Protein AF-A0A543ACG5-F1 (afdb_monomer_lite)

Organism: NCBI:txid1175486

Sequence (269 aa):
MNYSYPPPPAASGVTALDQEIHKAAAEGWTVANRDSYNAVLTKGGKVRHVMHGIISLLTCGVWLWGWAIVGILGARQTMTLTMDASGHVNRQGPKSRAPYLAGVAGLFVILVIVGALIPNEDDASTATDPGESAAQGAGTEAEEAAAPAKDEEKASKPKPKAKAKPTVVDASDLVKEFQDSEFTADKKYKGKTLKITGGVVTTIDAQIFNDEKYDVSFNGGADFEFLSITCSSVADKYLDKLSPGQDVTVVGEFKDGGDLGVEMKSCDF

Radius of gyration: 32.18 Å; chains: 1; bounding box: 75×71×81 Å

InterPro domains:
  IPR024422 Protein of unknown function, OB-fold-containing [PF12869] (108-255)

Structure (mmCIF, N/CA/C/O backbone):
data_AF-A0A543ACG5-F1
#
_entry.id   AF-A0A543ACG5-F1
#
loop_
_atom_site.group_PDB
_atom_site.id
_atom_site.type_symbol
_atom_site.label_atom_id
_atom_site.label_alt_id
_atom_site.label_comp_id
_atom_site.label_asym_id
_atom_site.label_entity_id
_atom_site.label_seq_id
_atom_site.pdbx_PDB_ins_code
_atom_site.Cartn_x
_atom_site.Cartn_y
_atom_site.Cartn_z
_atom_site.occupancy
_atom_site.B_iso_or_equiv
_atom_site.auth_seq_id
_atom_site.auth_comp_id
_atom_site.auth_asym_id
_atom_site.auth_atom_id
_atom_site.pdbx_PDB_model_num
ATOM 1 N N . MET A 1 1 ? 15.965 21.307 -45.406 1.00 42.97 1 MET A N 1
ATOM 2 C CA . MET A 1 1 ? 16.942 20.519 -44.623 1.00 42.97 1 MET A CA 1
ATOM 3 C C . MET A 1 1 ? 16.811 19.080 -45.080 1.00 42.97 1 MET A C 1
ATOM 5 O O . MET A 1 1 ? 15.725 18.535 -44.953 1.00 42.97 1 MET A O 1
ATOM 9 N N . ASN A 1 2 ? 17.846 18.517 -45.707 1.00 38.22 2 ASN A N 1
ATOM 10 C CA . ASN A 1 2 ? 17.783 17.166 -46.265 1.00 38.22 2 ASN A CA 1
ATOM 11 C C . ASN A 1 2 ? 18.220 16.170 -45.182 1.00 38.22 2 ASN A C 1
ATOM 13 O O . ASN A 1 2 ? 19.394 16.150 -44.818 1.00 38.22 2 ASN A O 1
ATOM 17 N N . TYR A 1 3 ? 17.292 15.372 -44.651 1.00 44.47 3 TYR A N 1
ATOM 18 C CA . TYR A 1 3 ? 17.637 14.268 -43.754 1.00 44.47 3 TYR A CA 1
ATOM 19 C C . TYR A 1 3 ? 18.164 13.107 -44.597 1.00 44.47 3 TYR A C 1
ATOM 21 O O . TYR A 1 3 ? 17.412 12.238 -45.032 1.00 44.47 3 TYR A O 1
ATOM 29 N N . SER A 1 4 ? 19.469 13.130 -44.871 1.00 52.22 4 SER A N 1
ATOM 30 C CA . SER A 1 4 ? 20.154 12.015 -45.517 1.00 52.22 4 SER A CA 1
ATOM 31 C C . SER A 1 4 ? 20.252 10.869 -44.513 1.00 52.22 4 SER A C 1
ATOM 33 O O . SER A 1 4 ? 21.143 10.861 -43.665 1.00 52.22 4 SER A O 1
ATOM 35 N N . TYR A 1 5 ? 19.314 9.925 -44.580 1.00 50.53 5 TYR A N 1
ATOM 36 C CA . TYR A 1 5 ? 19.393 8.709 -43.779 1.00 50.53 5 TYR A CA 1
ATOM 37 C C . TYR A 1 5 ? 20.650 7.913 -44.176 1.00 50.53 5 TYR A C 1
ATOM 39 O O . TYR A 1 5 ? 20.931 7.790 -45.373 1.00 50.53 5 TYR A O 1
ATOM 47 N N . PRO A 1 6 ? 21.424 7.390 -43.207 1.00 59.75 6 PRO A N 1
ATOM 48 C CA . PRO A 1 6 ? 22.519 6.475 -43.508 1.00 59.75 6 PRO A CA 1
ATOM 49 C C . PRO A 1 6 ? 21.977 5.175 -44.135 1.00 59.75 6 PRO A C 1
ATOM 51 O O . PRO A 1 6 ? 20.791 4.876 -43.991 1.00 59.75 6 PRO A O 1
ATOM 54 N N . PRO A 1 7 ? 22.811 4.380 -44.828 1.00 59.94 7 PRO A N 1
ATOM 55 C CA . PRO A 1 7 ? 22.395 3.074 -45.340 1.00 59.94 7 PRO A CA 1
ATOM 56 C C . PRO A 1 7 ? 21.987 2.117 -44.199 1.00 59.94 7 PRO A C 1
ATOM 58 O O . PRO A 1 7 ? 22.417 2.303 -43.055 1.00 59.94 7 PRO A O 1
ATOM 61 N N . PRO A 1 8 ? 21.132 1.109 -44.458 1.00 59.94 8 PRO A N 1
ATOM 62 C CA . PRO A 1 8 ? 20.732 0.128 -43.447 1.00 59.94 8 PRO A CA 1
ATOM 63 C C . PRO A 1 8 ? 21.938 -0.662 -42.918 1.00 59.94 8 PRO A C 1
ATOM 65 O O . PRO A 1 8 ? 22.808 -1.032 -43.712 1.00 59.94 8 PRO A O 1
ATOM 68 N N . PRO A 1 9 ? 22.012 -0.929 -41.597 1.00 60.00 9 PRO A N 1
ATOM 69 C CA . PRO A 1 9 ? 23.065 -1.769 -41.038 1.00 60.00 9 PRO A CA 1
ATOM 70 C C . PRO A 1 9 ? 23.005 -3.178 -41.644 1.00 60.00 9 PRO A C 1
ATOM 72 O O . PRO A 1 9 ? 21.935 -3.670 -42.011 1.00 60.00 9 PRO A O 1
ATOM 75 N N . ALA A 1 10 ? 24.165 -3.828 -41.756 1.00 56.88 10 ALA A N 1
ATOM 76 C CA . ALA A 1 10 ? 24.269 -5.163 -42.336 1.00 56.88 10 ALA A CA 1
ATOM 77 C C . ALA A 1 10 ? 23.391 -6.176 -41.578 1.00 56.88 10 ALA A C 1
ATOM 79 O O . ALA A 1 10 ? 23.319 -6.154 -40.351 1.00 56.88 10 ALA A O 1
ATOM 80 N N . ALA A 1 11 ? 22.756 -7.096 -42.309 1.00 54.72 11 ALA A N 1
ATOM 81 C CA . ALA A 1 11 ? 21.750 -8.034 -41.794 1.00 54.72 11 ALA A CA 1
ATOM 82 C C . ALA A 1 11 ? 22.302 -9.162 -40.883 1.00 54.72 11 ALA A C 1
ATOM 84 O O . ALA A 1 11 ? 21.688 -10.219 -40.756 1.00 54.72 11 ALA A O 1
ATOM 85 N N . SER A 1 12 ? 23.476 -8.973 -40.276 1.00 52.72 12 SER A N 1
ATOM 86 C CA . SER A 1 12 ? 24.254 -10.006 -39.591 1.00 52.72 12 SER A CA 1
ATOM 87 C C . SER A 1 12 ? 24.546 -9.645 -38.132 1.00 52.72 12 SER A C 1
ATOM 89 O O . SER A 1 12 ? 25.565 -9.022 -37.838 1.00 52.72 12 SER A O 1
ATOM 91 N N . GLY A 1 13 ? 23.696 -10.131 -37.225 1.00 56.66 13 GLY A N 1
ATOM 92 C CA . GLY A 1 13 ? 23.964 -10.169 -35.783 1.00 56.66 13 GLY A CA 1
ATOM 93 C C . GLY A 1 13 ? 23.731 -8.853 -35.031 1.00 56.66 13 GLY A C 1
ATOM 94 O O . GLY A 1 13 ? 23.998 -7.773 -35.543 1.00 56.66 13 GLY A O 1
ATOM 95 N N . VAL A 1 14 ? 23.215 -8.998 -33.803 1.00 61.06 14 VAL A N 1
ATOM 96 C CA . VAL A 1 14 ? 23.041 -7.998 -32.726 1.00 61.06 14 VAL A CA 1
ATOM 97 C C . VAL A 1 14 ? 23.665 -6.629 -33.033 1.00 61.06 14 VAL A C 1
ATOM 99 O O . VAL A 1 14 ? 24.878 -6.452 -32.922 1.00 61.06 14 VAL A O 1
ATOM 102 N N . THR A 1 15 ? 22.836 -5.646 -33.392 1.00 77.56 15 THR A N 1
ATOM 103 C CA . THR A 1 15 ? 23.332 -4.288 -33.661 1.00 77.56 15 THR A CA 1
ATOM 104 C C . THR A 1 15 ? 23.847 -3.629 -32.375 1.00 77.56 15 THR A C 1
ATOM 106 O O . THR A 1 15 ? 23.432 -3.985 -31.270 1.00 77.56 15 THR A O 1
ATOM 109 N N . ALA A 1 16 ? 24.701 -2.606 -32.488 1.00 82.38 16 ALA A N 1
ATOM 110 C CA . ALA A 1 16 ? 25.113 -1.808 -31.324 1.00 82.38 16 ALA A CA 1
ATOM 111 C C . ALA A 1 16 ? 23.901 -1.208 -30.573 1.00 82.38 16 ALA A C 1
ATOM 113 O O . ALA A 1 16 ? 23.913 -1.084 -29.348 1.00 82.38 16 ALA A O 1
ATOM 114 N N . LEU A 1 17 ? 22.820 -0.908 -31.306 1.00 84.19 17 LEU A N 1
ATOM 115 C CA . LEU A 1 17 ? 21.535 -0.488 -30.755 1.00 84.19 17 LEU A CA 1
ATOM 116 C C . LEU A 1 17 ? 20.846 -1.612 -29.956 1.00 84.19 17 LEU A C 1
ATOM 118 O O . LEU A 1 17 ? 20.340 -1.341 -28.871 1.00 84.19 17 LEU A O 1
ATOM 122 N N . ASP A 1 18 ? 20.864 -2.866 -30.427 1.00 86.56 18 ASP A N 1
ATOM 123 C CA . ASP A 1 18 ? 20.339 -4.025 -29.679 1.00 86.56 18 ASP A CA 1
ATOM 124 C C . ASP A 1 18 ? 21.074 -4.231 -28.352 1.00 86.56 18 ASP A C 1
ATOM 126 O O . ASP A 1 18 ? 20.437 -4.413 -27.313 1.00 86.56 18 ASP A O 1
ATOM 130 N N . GLN A 1 19 ? 22.409 -4.170 -28.364 1.00 86.69 19 GLN A N 1
ATOM 131 C CA . GLN A 1 19 ? 23.216 -4.327 -27.152 1.00 86.69 19 GLN A CA 1
ATOM 132 C C . GLN A 1 19 ? 22.875 -3.251 -26.107 1.00 86.69 19 GLN A C 1
ATOM 134 O O . GLN A 1 19 ? 22.731 -3.554 -24.919 1.00 86.69 19 GLN A O 1
ATOM 139 N N . GLU A 1 20 ? 22.678 -2.007 -26.549 1.00 85.94 20 GLU A N 1
ATOM 140 C CA . GLU A 1 20 ? 22.348 -0.895 -25.659 1.00 85.94 20 GLU A CA 1
ATOM 141 C C . GLU A 1 20 ? 20.880 -0.922 -25.189 1.00 85.94 20 GLU A C 1
ATOM 143 O O . GLU A 1 20 ? 20.599 -0.561 -24.044 1.00 85.94 20 GLU A O 1
ATOM 148 N N . ILE A 1 21 ? 19.952 -1.446 -26.003 1.00 89.50 21 ILE A N 1
ATOM 149 C CA . ILE A 1 21 ? 18.578 -1.770 -25.581 1.00 89.50 21 ILE A CA 1
ATOM 150 C C . ILE A 1 21 ? 18.590 -2.857 -24.499 1.00 89.50 21 ILE A C 1
ATOM 152 O O . ILE A 1 21 ? 17.923 -2.692 -23.480 1.00 89.50 21 ILE A O 1
ATOM 156 N N . HIS A 1 22 ? 19.356 -3.941 -24.668 1.00 87.12 22 HIS A N 1
ATOM 157 C CA . HIS A 1 22 ? 19.464 -5.001 -23.657 1.00 87.12 22 HIS A CA 1
ATOM 158 C C . HIS A 1 22 ? 20.041 -4.481 -22.334 1.00 87.12 22 HIS A C 1
ATOM 160 O O . HIS A 1 22 ? 19.539 -4.822 -21.261 1.00 87.12 22 HIS A O 1
ATOM 166 N N . LYS A 1 23 ? 21.045 -3.600 -22.397 1.00 88.88 23 LYS A N 1
ATOM 167 C CA . LYS A 1 23 ? 21.602 -2.931 -21.216 1.00 88.88 23 LYS A CA 1
ATOM 168 C C . LYS A 1 23 ? 20.575 -2.017 -20.536 1.00 88.88 23 LYS A C 1
ATOM 170 O O . LYS A 1 23 ? 20.403 -2.093 -19.322 1.00 88.88 23 LYS A O 1
ATOM 175 N N . ALA A 1 24 ? 19.829 -1.217 -21.300 1.00 87.56 24 ALA A N 1
ATOM 176 C CA . ALA A 1 24 ? 18.750 -0.392 -20.756 1.00 87.56 24 ALA A CA 1
ATOM 177 C C . ALA A 1 24 ? 17.590 -1.233 -20.177 1.00 87.56 24 ALA A C 1
ATOM 179 O O . ALA A 1 24 ? 16.996 -0.854 -19.169 1.00 87.56 24 ALA A O 1
ATOM 180 N N . ALA A 1 25 ? 17.288 -2.399 -20.752 1.00 89.25 25 ALA A N 1
ATOM 181 C CA . ALA A 1 25 ? 16.302 -3.327 -20.201 1.00 89.25 25 ALA A CA 1
ATOM 182 C C . ALA A 1 25 ? 16.739 -3.875 -18.829 1.00 89.25 25 ALA A C 1
ATOM 184 O O . ALA A 1 25 ? 15.931 -3.903 -17.902 1.00 89.25 25 ALA A O 1
ATOM 185 N N . ALA A 1 26 ? 18.025 -4.210 -18.656 1.00 88.19 26 ALA A N 1
ATOM 186 C CA . ALA A 1 26 ? 18.592 -4.578 -17.353 1.00 88.19 26 ALA A CA 1
ATOM 187 C C . ALA A 1 26 ? 18.568 -3.412 -16.338 1.00 88.19 26 ALA A C 1
ATOM 189 O O . ALA A 1 26 ? 18.365 -3.625 -15.147 1.00 88.19 26 ALA A O 1
ATOM 190 N N . GLU A 1 27 ? 18.685 -2.166 -16.808 1.00 88.00 27 GLU A N 1
ATOM 191 C CA . GLU A 1 27 ? 18.459 -0.948 -16.012 1.00 88.00 27 GLU A CA 1
ATOM 192 C C . GLU A 1 27 ? 16.958 -0.686 -15.708 1.00 88.00 27 GLU A C 1
ATOM 194 O O . GLU A 1 27 ? 16.619 0.329 -15.090 1.00 88.00 27 GLU A O 1
ATOM 199 N N . GLY A 1 28 ? 16.036 -1.565 -16.123 1.00 87.38 28 GLY A N 1
ATOM 200 C CA . GLY A 1 28 ? 14.596 -1.474 -15.854 1.00 87.38 28 GLY A CA 1
ATOM 201 C C . GLY A 1 28 ? 13.818 -0.530 -16.780 1.00 87.38 28 GLY A C 1
ATOM 202 O O . GLY A 1 28 ? 12.802 0.029 -16.363 1.00 87.38 28 GLY A O 1
ATOM 203 N N . TRP A 1 29 ? 14.296 -0.301 -18.006 1.00 91.00 29 TRP A N 1
ATOM 204 C CA . TRP A 1 29 ? 13.558 0.424 -19.047 1.00 91.00 29 TRP A CA 1
ATOM 205 C C . TRP A 1 29 ? 12.732 -0.524 -19.928 1.00 91.00 29 TRP A C 1
ATOM 207 O O . TRP A 1 29 ? 13.161 -1.630 -20.242 1.00 91.00 29 TRP A O 1
ATOM 217 N N . THR A 1 30 ? 11.565 -0.069 -20.389 1.00 90.31 30 THR A N 1
ATOM 218 C CA . THR A 1 30 ? 10.719 -0.787 -21.356 1.00 90.31 30 THR A CA 1
ATOM 219 C C . THR A 1 30 ? 10.831 -0.161 -22.744 1.00 90.31 30 THR A C 1
ATOM 221 O O . THR A 1 30 ? 10.848 1.063 -22.875 1.00 90.31 30 THR A O 1
ATOM 224 N N . VAL A 1 31 ? 10.908 -0.974 -23.800 1.00 92.25 31 VAL A N 1
ATOM 225 C CA . VAL A 1 31 ? 10.915 -0.472 -25.187 1.00 92.25 31 VAL A CA 1
ATOM 226 C C . VAL A 1 31 ? 9.506 -0.001 -25.549 1.00 92.25 31 VAL A C 1
ATOM 228 O O . VAL A 1 31 ? 8.559 -0.778 -25.473 1.00 92.25 31 VAL A O 1
ATOM 231 N N . ALA A 1 32 ? 9.368 1.269 -25.928 1.00 88.88 32 ALA A N 1
ATOM 232 C CA . ALA A 1 32 ? 8.097 1.876 -26.325 1.00 88.88 32 ALA A CA 1
ATOM 233 C C . ALA A 1 32 ? 7.957 2.011 -27.850 1.00 88.88 32 ALA A C 1
ATOM 235 O O . ALA A 1 32 ? 6.858 1.853 -28.370 1.00 88.88 32 ALA A O 1
ATOM 236 N N . ASN A 1 33 ? 9.057 2.285 -28.559 1.00 90.75 33 ASN A N 1
ATOM 237 C CA . ASN A 1 33 ? 9.140 2.190 -30.018 1.00 90.75 33 ASN A CA 1
ATOM 238 C C . ASN A 1 33 ? 10.572 1.827 -30.451 1.00 90.75 33 ASN A C 1
ATOM 240 O O . ASN A 1 33 ? 11.528 2.170 -29.750 1.00 90.75 33 ASN A O 1
ATOM 244 N N . ARG A 1 34 ? 10.727 1.170 -31.604 1.00 89.12 34 ARG A N 1
ATOM 245 C CA . ARG A 1 34 ? 12.022 0.802 -32.191 1.00 89.12 34 ARG A CA 1
ATOM 246 C C . ARG A 1 34 ? 11.970 0.892 -33.717 1.00 89.12 34 ARG A C 1
ATOM 248 O O . ARG A 1 34 ? 11.203 0.173 -34.347 1.00 89.12 34 ARG A O 1
ATOM 255 N N . ASP A 1 35 ? 12.896 1.663 -34.270 1.00 86.69 35 ASP A N 1
ATOM 256 C CA . ASP A 1 35 ? 13.235 1.724 -35.691 1.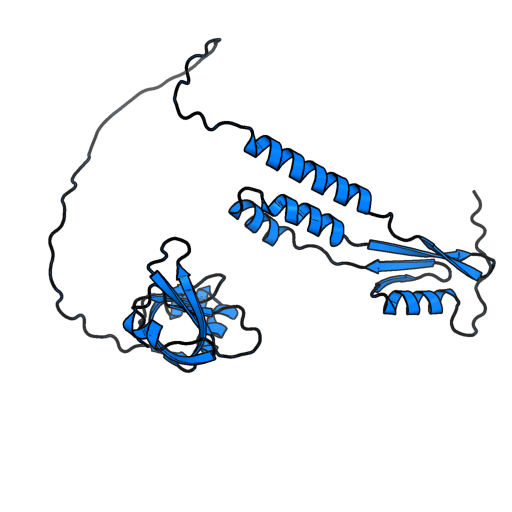00 86.69 35 ASP A CA 1
ATOM 257 C C . ASP A 1 35 ? 14.639 1.128 -35.931 1.00 86.69 35 ASP A C 1
ATOM 259 O O . ASP A 1 35 ? 15.336 0.725 -34.996 1.00 86.69 35 ASP A O 1
ATOM 263 N N . SER A 1 36 ? 15.107 1.118 -37.183 1.00 81.44 36 SER A N 1
ATOM 264 C CA . SER A 1 36 ? 16.442 0.612 -37.555 1.00 81.44 36 SER A CA 1
ATOM 265 C C . SER A 1 36 ? 17.622 1.422 -36.994 1.00 81.44 36 SER A C 1
ATOM 267 O O . SER A 1 36 ? 18.736 0.908 -36.957 1.00 81.44 36 SER A O 1
ATOM 269 N N . TYR A 1 37 ? 17.393 2.673 -36.576 1.00 80.50 37 TYR A N 1
ATOM 270 C CA . TYR A 1 37 ? 18.435 3.591 -36.076 1.00 80.50 37 TYR A CA 1
ATOM 271 C C . TYR A 1 37 ? 18.094 4.245 -34.739 1.00 80.50 37 TYR A C 1
ATOM 273 O O . TYR A 1 37 ? 18.963 4.845 -34.114 1.00 80.50 37 TYR A O 1
ATOM 281 N N . ASN A 1 38 ? 16.836 4.169 -34.303 1.00 86.19 38 ASN A N 1
ATOM 282 C CA . ASN A 1 38 ? 16.360 4.863 -33.114 1.00 86.19 38 ASN A CA 1
ATOM 283 C C . ASN A 1 38 ? 15.558 3.904 -32.241 1.00 86.19 38 ASN A C 1
ATOM 285 O O . ASN A 1 38 ? 14.797 3.084 -32.750 1.00 86.19 38 ASN A O 1
ATOM 289 N N . ALA A 1 39 ? 15.672 4.042 -30.926 1.00 89.75 39 ALA A N 1
ATOM 290 C CA . ALA A 1 39 ? 14.792 3.357 -29.988 1.00 89.75 39 ALA A CA 1
ATOM 291 C C . ALA A 1 39 ? 14.329 4.325 -28.902 1.00 89.75 39 ALA A C 1
ATOM 293 O O . ALA A 1 39 ? 15.133 5.043 -28.309 1.00 89.75 39 ALA A O 1
ATOM 294 N N . VAL A 1 40 ? 13.026 4.331 -28.632 1.00 90.44 40 VAL A N 1
ATOM 295 C CA . VAL A 1 40 ? 12.425 5.101 -27.544 1.00 90.44 40 VAL A CA 1
ATOM 296 C C . VAL A 1 40 ? 12.116 4.139 -26.410 1.00 90.44 40 VAL A C 1
ATOM 298 O O . VAL A 1 40 ? 11.314 3.216 -26.552 1.00 90.44 40 VAL A O 1
ATOM 301 N N . LEU A 1 41 ? 12.757 4.371 -25.273 1.00 90.12 41 LEU A N 1
ATOM 302 C CA . LEU A 1 41 ? 12.615 3.609 -24.042 1.00 90.12 41 LEU A CA 1
ATOM 303 C C . LEU A 1 41 ? 11.807 4.427 -23.032 1.00 90.12 41 LEU A C 1
ATOM 305 O O . LEU A 1 41 ? 11.992 5.640 -22.918 1.00 90.12 41 LEU A O 1
ATOM 309 N N . THR A 1 42 ? 10.931 3.775 -22.267 1.00 89.25 42 THR A N 1
ATOM 310 C CA . THR A 1 42 ? 10.180 4.414 -21.179 1.00 89.25 42 THR A CA 1
ATOM 311 C C . THR A 1 42 ? 10.372 3.723 -19.838 1.00 89.25 42 THR A C 1
ATOM 313 O O . THR A 1 42 ? 10.501 2.506 -19.770 1.00 89.25 42 THR A O 1
ATOM 316 N N . LYS A 1 43 ? 10.381 4.500 -18.754 1.00 86.44 43 LYS A N 1
ATOM 317 C CA . LYS A 1 43 ? 10.494 3.999 -17.377 1.00 86.44 43 LYS A CA 1
ATOM 318 C C . LYS A 1 43 ? 9.571 4.795 -16.454 1.00 86.44 43 LYS A C 1
ATOM 320 O O . LYS A 1 43 ? 9.394 5.994 -16.650 1.00 86.44 43 LYS A O 1
ATOM 325 N N . GLY A 1 44 ? 8.973 4.137 -15.463 1.00 77.88 44 GLY A N 1
ATOM 326 C CA . GLY A 1 44 ? 7.969 4.734 -14.570 1.00 77.88 44 GLY A CA 1
ATOM 327 C C . GLY A 1 44 ? 6.522 4.568 -15.060 1.00 77.88 44 GLY A C 1
ATOM 328 O O . GLY A 1 44 ? 6.263 4.403 -16.253 1.00 77.88 44 GLY A O 1
ATOM 329 N N . GLY A 1 45 ? 5.582 4.574 -14.110 1.00 73.00 45 GLY A N 1
ATOM 330 C CA . GLY A 1 45 ? 4.157 4.299 -14.328 1.00 73.00 45 GLY A CA 1
ATOM 331 C C . GLY A 1 45 ? 3.261 5.536 -14.213 1.00 73.00 45 GLY A C 1
ATOM 332 O O . GLY A 1 45 ? 3.703 6.624 -13.856 1.00 73.00 45 GLY A O 1
ATOM 333 N N . LYS A 1 46 ? 1.966 5.376 -14.505 1.00 71.44 46 LYS A N 1
ATOM 334 C CA . LYS A 1 46 ? 0.973 6.445 -14.312 1.00 71.44 46 LYS A CA 1
ATOM 335 C C . LYS A 1 46 ? 0.581 6.512 -12.833 1.00 71.44 46 LYS A C 1
ATOM 337 O O . LYS A 1 46 ? -0.077 5.601 -12.336 1.00 71.44 46 LYS A O 1
ATOM 342 N N . VAL A 1 47 ? 0.956 7.589 -12.141 1.00 72.62 47 VAL A N 1
ATOM 343 C CA . VAL A 1 47 ? 0.542 7.828 -10.748 1.00 72.62 47 VAL A CA 1
ATOM 344 C C . VAL A 1 47 ? -0.991 7.892 -10.677 1.00 72.62 47 VAL A C 1
ATOM 346 O O . VAL A 1 47 ? -1.632 8.633 -11.426 1.00 72.62 47 VAL A O 1
ATOM 349 N N . ARG A 1 48 ? -1.606 7.104 -9.785 1.00 74.88 48 ARG A N 1
ATOM 350 C CA . ARG A 1 48 ? -3.060 7.137 -9.552 1.00 74.88 48 ARG A CA 1
ATOM 351 C C . ARG A 1 48 ? -3.408 8.369 -8.713 1.00 74.88 48 ARG A C 1
ATOM 353 O O . ARG A 1 48 ? -3.416 8.326 -7.485 1.00 74.88 48 ARG A O 1
ATOM 360 N N . HIS A 1 49 ? -3.681 9.473 -9.403 1.00 77.75 49 HIS A N 1
ATOM 361 C CA . HIS A 1 49 ? -3.943 10.781 -8.797 1.00 77.75 49 HIS A CA 1
ATOM 362 C C . HIS A 1 49 ? -5.143 10.803 -7.827 1.00 77.75 49 HIS A C 1
ATOM 364 O O . HIS A 1 49 ? -5.092 11.528 -6.841 1.00 77.75 49 HIS A O 1
ATOM 370 N N . VAL A 1 50 ? -6.174 9.975 -8.053 1.00 82.62 50 VAL A N 1
ATOM 371 C CA . VAL A 1 50 ? -7.423 9.963 -7.258 1.00 82.62 50 VAL A CA 1
ATOM 372 C C . VAL A 1 50 ? -7.186 9.643 -5.776 1.00 82.62 50 VAL A C 1
ATOM 374 O O . VAL A 1 50 ? -7.535 10.450 -4.923 1.00 82.62 50 VAL A O 1
ATOM 377 N N . MET A 1 51 ? -6.531 8.516 -5.470 1.00 79.06 51 MET A N 1
ATOM 378 C CA . MET A 1 51 ? -6.251 8.079 -4.089 1.00 79.06 51 MET A CA 1
ATOM 379 C C . MET A 1 51 ? -5.499 9.152 -3.289 1.00 79.06 51 MET A C 1
ATOM 381 O O . MET A 1 51 ? -5.815 9.437 -2.140 1.00 79.06 51 MET A O 1
ATOM 385 N N . HIS A 1 52 ? -4.519 9.793 -3.921 1.00 77.50 52 HIS A N 1
ATOM 386 C CA . HIS A 1 52 ? -3.710 10.819 -3.278 1.00 77.50 52 HIS A CA 1
ATOM 387 C C . HIS A 1 52 ? -4.474 12.134 -3.071 1.00 77.50 52 HIS A C 1
ATOM 389 O O . HIS A 1 52 ? -4.189 12.844 -2.114 1.00 77.50 52 HIS A O 1
ATOM 395 N N . GLY A 1 53 ? -5.441 12.460 -3.937 1.00 80.69 53 GLY A N 1
ATOM 396 C CA . GLY A 1 53 ? -6.335 13.604 -3.741 1.00 80.69 53 GLY A CA 1
ATOM 397 C C . GLY A 1 53 ? -7.198 13.456 -2.486 1.00 80.69 53 GLY A C 1
ATOM 398 O O . GLY A 1 53 ? -7.348 14.418 -1.740 1.00 80.69 53 GLY A O 1
ATOM 399 N N . ILE A 1 54 ? -7.675 12.237 -2.205 1.00 84.06 54 ILE A N 1
ATOM 400 C CA . ILE A 1 54 ? -8.424 11.912 -0.980 1.00 84.06 54 ILE A CA 1
ATOM 401 C C . ILE A 1 54 ? -7.530 12.091 0.259 1.00 84.06 54 ILE A C 1
ATOM 403 O O . ILE A 1 54 ? -7.916 12.776 1.201 1.00 84.06 54 ILE A O 1
ATOM 407 N N . ILE A 1 55 ? -6.296 11.576 0.237 1.00 82.12 55 ILE A N 1
ATOM 408 C CA . ILE A 1 55 ? -5.347 11.743 1.356 1.00 82.12 55 ILE A CA 1
ATOM 409 C C . ILE A 1 55 ? -4.962 13.226 1.550 1.00 82.12 55 ILE A C 1
ATOM 411 O O . ILE A 1 55 ? -4.841 13.693 2.681 1.00 82.12 55 ILE A O 1
ATOM 415 N N . SER A 1 56 ? -4.832 14.008 0.473 1.00 84.31 56 SER A N 1
ATOM 416 C CA . SER A 1 56 ? -4.612 15.462 0.556 1.00 84.31 56 SER A CA 1
ATOM 417 C C . SER A 1 56 ? -5.787 16.221 1.173 1.00 84.31 56 SER A C 1
ATOM 419 O O . SER A 1 56 ? -5.551 17.208 1.867 1.00 84.31 56 SER A O 1
ATOM 421 N N . LEU A 1 57 ? -7.026 15.760 0.971 1.00 84.00 57 LEU A N 1
ATOM 422 C CA . LEU A 1 57 ? -8.206 16.307 1.644 1.00 84.00 57 LEU A CA 1
ATOM 423 C C . LEU A 1 57 ? -8.161 16.009 3.153 1.00 84.00 57 LEU A C 1
ATOM 425 O O . LEU A 1 57 ? -8.330 16.916 3.961 1.00 84.00 57 LEU A O 1
ATOM 429 N N . LEU A 1 58 ? -7.864 14.758 3.524 1.00 83.50 58 LEU A N 1
ATOM 430 C CA . LEU A 1 58 ? -7.807 14.299 4.921 1.00 83.50 58 LEU A CA 1
ATOM 431 C C . LEU A 1 58 ? -6.656 14.915 5.735 1.00 83.50 58 LEU A C 1
ATOM 433 O O . LEU A 1 58 ? -6.742 15.004 6.953 1.00 83.50 58 LEU A O 1
ATOM 437 N N . THR A 1 59 ? -5.578 15.343 5.075 1.00 85.69 59 THR A N 1
ATOM 438 C CA . THR A 1 59 ? -4.377 15.917 5.716 1.00 85.69 59 THR A CA 1
ATOM 439 C C . THR A 1 59 ? -4.295 17.443 5.598 1.00 85.69 59 THR A C 1
ATOM 441 O O . THR A 1 59 ? -3.206 18.007 5.713 1.00 85.69 59 THR A O 1
ATOM 444 N N . CYS A 1 60 ? -5.412 18.125 5.311 1.00 84.88 60 CYS A N 1
ATOM 445 C CA . CYS A 1 60 ? -5.477 19.584 5.125 1.00 84.88 60 CYS A CA 1
ATOM 446 C C . CYS A 1 60 ? -4.402 20.132 4.161 1.00 84.88 60 CYS A C 1
ATOM 448 O O . CYS A 1 60 ? -3.820 21.193 4.376 1.00 84.88 60 CYS A O 1
ATOM 450 N N . GLY A 1 61 ? -4.101 19.385 3.096 1.00 76.88 61 GLY A N 1
ATOM 451 C CA . GLY A 1 61 ? -3.105 19.755 2.094 1.00 76.88 61 GLY A CA 1
ATOM 452 C C . GLY A 1 61 ? -1.643 19.467 2.456 1.00 76.88 61 GLY A C 1
ATOM 453 O O . GLY A 1 61 ? -0.790 19.610 1.582 1.00 76.88 61 GLY A O 1
ATOM 454 N N . VAL A 1 62 ? -1.312 18.989 3.664 1.00 81.00 62 VAL A N 1
ATOM 455 C CA . VAL A 1 62 ? 0.078 18.628 4.024 1.00 81.00 62 VAL A CA 1
ATOM 456 C C . VAL A 1 62 ? 0.618 17.528 3.096 1.00 81.00 62 VAL A C 1
ATOM 458 O O . VAL A 1 62 ? 1.760 17.598 2.634 1.00 81.00 62 VAL A O 1
ATOM 461 N N . TRP A 1 63 ? -0.223 16.562 2.711 1.00 81.94 63 TRP A N 1
ATOM 462 C CA . TRP A 1 63 ? 0.142 15.507 1.758 1.00 81.94 63 TRP A CA 1
ATOM 463 C C . TRP A 1 63 ? 0.392 15.999 0.320 1.00 81.94 63 TRP A C 1
ATOM 465 O O . TRP A 1 63 ? 1.033 15.288 -0.456 1.00 81.94 63 TRP A O 1
ATOM 475 N N . LEU A 1 64 ? -0.002 17.229 -0.049 1.00 80.06 64 LEU A N 1
ATOM 476 C CA . LEU A 1 64 ? 0.296 17.792 -1.378 1.00 80.06 64 LEU A CA 1
ATOM 477 C C . LEU A 1 64 ? 1.807 17.921 -1.629 1.00 80.06 64 LEU A C 1
ATOM 479 O O . LEU A 1 64 ? 2.246 17.832 -2.775 1.00 80.06 64 LEU A O 1
ATOM 483 N N . TRP A 1 65 ? 2.619 18.053 -0.577 1.00 78.69 65 TRP A N 1
ATOM 484 C CA . TRP A 1 65 ? 4.083 18.073 -0.676 1.00 78.69 65 TRP A CA 1
ATOM 485 C C . TRP A 1 65 ? 4.664 16.695 -0.979 1.00 78.69 65 TRP A C 1
ATOM 487 O O . TRP A 1 65 ? 5.487 16.555 -1.887 1.00 78.69 65 TRP A O 1
ATOM 497 N N . GLY A 1 66 ? 4.154 15.658 -0.307 1.00 79.94 66 GLY A N 1
ATOM 498 C CA . GLY A 1 66 ? 4.403 14.268 -0.691 1.00 79.94 66 GLY A CA 1
ATOM 499 C C . GLY A 1 66 ? 3.975 14.013 -2.137 1.00 79.94 66 GLY A C 1
ATOM 500 O O . GLY A 1 66 ? 4.704 13.386 -2.903 1.00 79.94 66 GLY A O 1
ATOM 501 N N . TRP A 1 67 ? 2.849 14.593 -2.561 1.00 80.12 67 TRP A N 1
ATOM 502 C CA . TRP A 1 67 ? 2.349 14.482 -3.928 1.00 80.12 67 TRP A CA 1
ATOM 503 C C . TRP A 1 67 ? 3.235 15.170 -4.969 1.00 80.12 67 TRP A C 1
ATOM 505 O O . TRP A 1 67 ? 3.468 14.603 -6.036 1.00 80.12 67 TRP A O 1
ATOM 515 N N . ALA A 1 68 ? 3.789 16.344 -4.659 1.00 78.56 68 ALA A N 1
ATOM 516 C CA . ALA A 1 68 ? 4.767 17.015 -5.508 1.00 78.56 68 ALA A CA 1
ATOM 517 C C . ALA A 1 68 ? 6.042 16.168 -5.664 1.00 78.56 68 ALA A C 1
ATOM 519 O O . ALA A 1 68 ? 6.520 15.970 -6.782 1.00 78.56 68 ALA A O 1
ATOM 520 N N . ILE A 1 69 ? 6.553 15.588 -4.573 1.00 79.12 69 ILE A N 1
ATOM 521 C CA . ILE A 1 69 ? 7.737 14.715 -4.592 1.00 79.12 69 ILE A CA 1
ATOM 522 C C . ILE A 1 69 ? 7.459 13.432 -5.396 1.00 79.12 69 ILE A C 1
ATOM 524 O O . ILE A 1 69 ? 8.203 13.119 -6.328 1.00 79.12 69 ILE A O 1
ATOM 528 N N . VAL A 1 70 ? 6.360 12.725 -5.113 1.00 80.81 70 VAL A N 1
ATOM 529 C CA . VAL A 1 70 ? 5.951 11.502 -5.830 1.00 80.81 70 VAL A CA 1
ATOM 530 C C . VAL A 1 70 ? 5.643 11.790 -7.304 1.00 80.81 70 VAL A C 1
ATOM 532 O O . VAL A 1 70 ? 6.003 10.994 -8.167 1.00 80.81 70 VAL A O 1
ATOM 535 N N . GLY A 1 71 ? 5.055 12.941 -7.634 1.00 75.69 71 GLY A N 1
ATOM 536 C CA . GLY A 1 71 ? 4.834 13.377 -9.016 1.00 75.69 71 GLY A CA 1
ATOM 537 C C . GLY A 1 71 ? 6.130 13.714 -9.764 1.00 75.69 71 GLY A C 1
ATOM 538 O O . GLY A 1 71 ? 6.240 13.465 -10.969 1.00 75.69 71 GLY A O 1
ATOM 539 N N . ILE A 1 72 ? 7.150 14.235 -9.073 1.00 74.56 72 ILE A N 1
ATOM 540 C CA . ILE A 1 72 ? 8.457 14.509 -9.683 1.00 74.56 72 ILE A CA 1
ATOM 541 C C . ILE A 1 72 ? 9.284 13.221 -9.852 1.00 74.56 72 ILE A C 1
ATOM 543 O O . ILE A 1 72 ? 9.946 13.063 -10.883 1.00 74.56 72 ILE A O 1
ATOM 547 N N . LEU A 1 73 ? 9.216 12.283 -8.905 1.00 75.62 73 LEU A N 1
ATOM 548 C CA . LEU A 1 73 ? 9.947 11.010 -8.958 1.00 75.62 73 LEU A CA 1
ATOM 549 C C . LEU A 1 73 ? 9.267 9.957 -9.850 1.00 75.62 73 LEU A C 1
ATOM 551 O O . LEU A 1 73 ? 9.943 9.263 -10.604 1.00 75.62 73 LEU A O 1
ATOM 555 N N . GLY A 1 74 ? 7.939 9.855 -9.790 1.00 70.12 74 GLY A N 1
ATOM 556 C CA . GLY A 1 74 ? 7.139 8.827 -10.461 1.00 70.12 74 GLY A CA 1
ATOM 557 C C . GLY A 1 74 ? 6.699 9.157 -11.889 1.00 70.12 74 GLY A C 1
ATOM 558 O O . GLY A 1 74 ? 6.068 8.318 -12.528 1.00 70.12 74 GLY A O 1
ATOM 559 N N . ALA A 1 75 ? 7.000 10.350 -12.415 1.00 72.69 75 ALA A N 1
ATOM 560 C CA . ALA A 1 75 ? 6.639 10.689 -13.791 1.00 72.69 75 ALA A CA 1
ATOM 561 C C . ALA A 1 75 ? 7.335 9.773 -14.806 1.00 72.69 75 ALA A C 1
ATOM 563 O O . ALA A 1 75 ? 8.522 9.468 -14.680 1.00 72.69 75 ALA A O 1
ATOM 564 N N . ARG A 1 76 ? 6.603 9.415 -15.867 1.00 79.94 76 ARG A N 1
ATOM 565 C CA . ARG A 1 76 ? 7.118 8.613 -16.979 1.00 79.94 76 ARG A CA 1
ATOM 566 C C . ARG A 1 76 ? 8.337 9.290 -17.611 1.00 79.94 76 ARG A C 1
ATOM 568 O O . ARG A 1 76 ? 8.229 10.350 -18.223 1.00 79.94 76 ARG A O 1
ATOM 575 N N . GLN A 1 77 ? 9.487 8.648 -17.476 1.00 84.31 77 GLN A N 1
ATOM 576 C CA . GLN A 1 77 ? 10.733 9.029 -18.117 1.00 84.31 77 GLN A CA 1
ATOM 577 C C . GLN A 1 77 ? 10.776 8.450 -19.531 1.00 84.31 77 GLN A C 1
ATOM 579 O O . GLN A 1 77 ? 10.386 7.303 -19.750 1.00 84.31 77 GLN A O 1
ATOM 584 N N . THR A 1 78 ? 11.279 9.237 -20.478 1.00 86.88 78 THR A N 1
ATOM 585 C CA . THR A 1 78 ? 11.564 8.833 -21.860 1.00 86.88 78 THR A CA 1
ATOM 586 C C . THR A 1 78 ? 13.061 8.981 -22.111 1.00 86.88 78 THR A C 1
ATOM 588 O O . THR A 1 78 ? 13.616 10.044 -21.830 1.00 86.88 78 THR A O 1
ATOM 591 N N . MET A 1 79 ? 13.701 7.949 -22.652 1.00 89.00 79 MET A N 1
ATOM 592 C CA . MET A 1 79 ? 15.078 7.997 -23.143 1.00 89.00 79 MET A CA 1
ATOM 593 C C . MET A 1 79 ? 15.078 7.617 -24.620 1.00 89.00 79 MET A C 1
ATOM 595 O O . MET A 1 79 ? 14.521 6.583 -24.987 1.00 89.00 79 MET A O 1
ATOM 599 N N . THR A 1 80 ? 15.716 8.432 -25.454 1.00 88.69 80 THR A N 1
ATOM 600 C CA . THR A 1 80 ? 15.888 8.133 -26.878 1.00 88.69 80 THR A CA 1
ATOM 601 C C . THR A 1 80 ? 17.322 7.685 -27.116 1.00 88.69 80 THR A C 1
ATOM 603 O O . THR A 1 80 ? 18.268 8.405 -26.797 1.00 88.69 80 THR A O 1
ATOM 606 N N . LEU A 1 81 ? 17.478 6.490 -27.675 1.00 88.38 81 LEU A N 1
ATOM 607 C CA . LEU A 1 81 ? 18.725 6.014 -28.259 1.00 88.38 81 LEU A CA 1
ATOM 608 C C . LEU A 1 81 ? 18.715 6.380 -29.740 1.00 88.38 81 LEU A C 1
ATOM 610 O O . LEU A 1 81 ? 17.756 6.040 -30.432 1.00 88.38 81 LEU A O 1
ATOM 614 N N . THR A 1 82 ? 19.760 7.047 -30.220 1.00 86.56 82 THR A N 1
ATOM 615 C CA . THR A 1 82 ? 19.936 7.370 -31.645 1.00 86.56 82 THR A CA 1
ATOM 616 C C . THR A 1 82 ? 21.294 6.861 -32.113 1.00 86.56 82 THR A C 1
ATOM 618 O O . THR A 1 82 ? 22.315 7.248 -31.541 1.00 86.56 82 THR A O 1
ATOM 621 N N . MET A 1 83 ? 21.319 6.012 -33.135 1.00 85.75 83 MET A N 1
ATOM 622 C CA . MET A 1 83 ? 22.535 5.478 -33.745 1.00 85.75 83 MET A CA 1
ATOM 623 C C . MET A 1 83 ? 22.982 6.389 -34.892 1.00 85.75 83 MET A C 1
ATOM 625 O O . MET A 1 83 ? 22.203 6.670 -35.804 1.00 85.75 83 MET A O 1
ATOM 629 N N . ASP A 1 84 ? 24.222 6.872 -34.842 1.00 85.12 84 ASP A N 1
ATOM 630 C CA . ASP A 1 84 ? 24.796 7.698 -35.905 1.00 85.12 84 ASP A CA 1
ATOM 631 C C . ASP A 1 84 ? 25.367 6.866 -37.070 1.00 85.12 84 ASP A C 1
ATOM 633 O O . ASP A 1 84 ? 25.421 5.636 -37.030 1.00 85.12 84 ASP A O 1
ATOM 637 N N . ALA A 1 85 ? 25.797 7.546 -38.138 1.00 77.88 85 ALA A N 1
ATOM 638 C CA . ALA A 1 85 ? 26.352 6.902 -39.333 1.00 77.88 85 ALA A CA 1
ATOM 639 C C . ALA A 1 85 ? 27.694 6.176 -39.087 1.00 77.88 85 ALA A C 1
ATOM 641 O O . ALA A 1 85 ? 28.085 5.339 -39.898 1.00 77.88 85 ALA A O 1
ATOM 642 N N . SER A 1 86 ? 28.384 6.474 -37.981 1.00 76.06 86 SER A N 1
ATOM 643 C CA . SER A 1 86 ? 29.574 5.753 -37.503 1.00 76.06 86 SER A CA 1
ATOM 644 C C . SER A 1 86 ? 29.235 4.544 -36.620 1.00 76.06 86 SER A C 1
ATOM 646 O O . SER A 1 86 ? 30.134 3.808 -36.220 1.00 76.06 86 SER A O 1
ATOM 648 N N . GLY A 1 87 ? 27.953 4.311 -36.329 1.00 77.31 87 GLY A N 1
ATOM 649 C CA . GLY A 1 87 ? 27.477 3.202 -35.508 1.00 77.31 87 GLY A CA 1
ATOM 650 C C . GLY A 1 87 ? 27.573 3.431 -33.999 1.00 77.31 87 GLY A C 1
ATOM 651 O O . GLY A 1 87 ? 27.306 2.504 -33.234 1.00 77.31 87 GLY A O 1
ATOM 652 N N . HIS A 1 88 ? 27.905 4.646 -33.551 1.00 82.50 88 HIS A N 1
ATOM 653 C CA . HIS A 1 88 ? 27.836 4.997 -32.136 1.00 82.50 88 HIS A CA 1
ATOM 654 C C . HIS A 1 88 ? 26.385 5.280 -31.725 1.00 82.50 88 HIS A C 1
ATOM 656 O O . HIS A 1 88 ? 25.626 5.936 -32.439 1.00 82.50 88 HIS A O 1
ATOM 662 N N . VAL A 1 89 ? 25.996 4.785 -30.547 1.00 84.94 89 VAL A N 1
ATOM 663 C CA . VAL A 1 89 ? 24.665 5.006 -29.967 1.00 84.94 89 VAL A CA 1
ATOM 664 C C . VAL A 1 89 ? 24.740 6.151 -28.963 1.00 84.94 89 VAL A C 1
ATOM 666 O O . VAL A 1 89 ? 25.374 6.033 -27.915 1.00 84.94 89 VAL A O 1
ATOM 669 N N . ASN A 1 90 ? 24.068 7.259 -29.263 1.00 87.44 90 ASN A N 1
ATOM 670 C CA . ASN A 1 90 ? 23.942 8.390 -28.351 1.00 87.44 90 ASN A CA 1
ATOM 671 C C . ASN A 1 90 ? 22.712 8.208 -27.442 1.00 87.44 90 ASN A C 1
ATOM 673 O O . ASN A 1 90 ? 21.603 7.972 -27.932 1.00 87.44 90 ASN A O 1
ATOM 677 N N . ARG A 1 91 ? 22.898 8.330 -26.119 1.00 87.88 91 ARG A N 1
ATOM 678 C CA . ARG A 1 91 ? 21.817 8.289 -25.121 1.00 87.88 91 ARG A CA 1
ATOM 679 C C . ARG A 1 91 ? 21.299 9.698 -24.827 1.00 87.88 91 ARG A C 1
ATOM 681 O O . ARG A 1 91 ? 21.894 10.429 -24.039 1.00 87.88 91 ARG A O 1
ATOM 688 N N . GLN A 1 92 ? 20.129 10.049 -25.355 1.00 86.94 92 GLN A N 1
ATOM 689 C CA . GLN A 1 92 ? 19.396 11.241 -24.921 1.00 86.94 92 GLN A CA 1
ATOM 690 C C . GLN A 1 92 ? 18.427 10.866 -23.794 1.00 86.94 92 GLN A C 1
ATOM 692 O O . GLN A 1 92 ? 17.272 10.501 -24.020 1.00 86.94 92 GLN A O 1
ATOM 697 N N . GLY A 1 93 ? 18.942 10.896 -22.563 1.00 79.69 93 GLY A N 1
ATOM 698 C CA . GLY A 1 93 ? 18.171 10.640 -21.345 1.00 79.69 93 GLY A CA 1
ATOM 699 C C . GLY A 1 93 ? 17.266 11.811 -20.927 1.00 79.69 93 GLY A C 1
ATOM 700 O O . GLY A 1 93 ? 17.411 12.931 -21.427 1.00 79.69 93 GLY A O 1
ATOM 701 N N . PRO A 1 94 ? 16.341 11.586 -19.976 1.00 74.44 94 PRO A N 1
ATOM 702 C CA . PRO A 1 94 ? 15.522 12.652 -19.406 1.00 74.44 94 PRO A CA 1
ATOM 703 C C . PRO A 1 94 ? 16.397 13.702 -18.702 1.00 74.44 94 PRO A C 1
ATOM 705 O O . PRO A 1 94 ? 17.332 13.362 -17.974 1.00 74.44 94 PRO A O 1
ATOM 708 N N . LYS A 1 95 ? 16.069 14.991 -18.871 1.00 76.38 95 LYS A N 1
ATOM 709 C CA . LYS A 1 95 ? 16.743 16.089 -18.154 1.00 76.38 95 LYS A CA 1
ATOM 710 C C . LYS A 1 95 ? 16.624 15.887 -16.638 1.00 76.38 95 LYS A C 1
ATOM 712 O O . LYS A 1 95 ? 15.562 15.500 -16.144 1.00 76.38 95 LYS A O 1
ATOM 717 N N . SER A 1 96 ? 17.699 16.165 -15.900 1.00 75.50 96 SER A N 1
ATOM 718 C CA . SER A 1 96 ? 17.741 15.953 -14.451 1.00 75.50 96 SER A CA 1
ATOM 719 C C . SER A 1 96 ? 16.681 16.795 -13.730 1.00 75.50 96 SER A C 1
ATOM 721 O O . SER A 1 96 ? 16.538 17.995 -13.957 1.00 75.50 96 SER A O 1
ATOM 723 N N . ARG A 1 97 ? 15.912 16.152 -12.840 1.00 70.94 97 ARG A N 1
ATOM 724 C CA . ARG A 1 97 ? 14.818 16.798 -12.087 1.00 70.94 97 ARG A CA 1
ATOM 725 C C . ARG A 1 97 ? 15.238 17.311 -10.704 1.00 70.94 97 ARG A C 1
ATOM 727 O O . ARG A 1 97 ? 14.430 17.917 -10.009 1.00 70.94 97 ARG A O 1
ATOM 734 N N . ALA A 1 98 ? 16.508 17.125 -10.340 1.00 73.94 98 ALA A N 1
ATOM 735 C CA . ALA A 1 98 ? 17.119 17.620 -9.106 1.00 73.94 98 ALA A CA 1
ATOM 736 C C . ALA A 1 98 ? 16.824 19.106 -8.784 1.00 73.94 98 ALA A C 1
ATOM 738 O O . ALA A 1 98 ? 16.418 19.362 -7.651 1.00 73.94 98 ALA A O 1
ATOM 739 N N . PRO A 1 99 ? 16.925 20.082 -9.719 1.00 76.88 99 PRO A N 1
ATOM 740 C CA . PRO A 1 99 ? 16.604 21.478 -9.397 1.00 76.88 99 PRO A CA 1
ATOM 741 C C . PRO A 1 99 ? 15.122 21.696 -9.050 1.00 76.88 99 PRO A C 1
ATOM 743 O O . PRO A 1 99 ? 14.811 22.542 -8.218 1.00 76.88 99 PRO A O 1
ATOM 746 N N . TYR A 1 100 ? 14.204 20.910 -9.624 1.00 77.19 100 TYR A N 1
ATOM 747 C CA . TYR A 1 100 ? 12.775 20.992 -9.299 1.00 77.19 100 TYR A CA 1
ATOM 748 C C . TYR A 1 100 ? 12.471 20.403 -7.915 1.00 77.19 100 TYR A C 1
ATOM 750 O O . TYR A 1 100 ? 11.700 20.993 -7.165 1.00 77.19 100 TYR A O 1
ATOM 758 N N . LEU A 1 101 ? 13.111 19.285 -7.545 1.00 75.81 101 LEU A N 1
ATOM 759 C CA . LEU A 1 101 ? 13.015 18.725 -6.188 1.00 75.81 101 LEU A CA 1
ATOM 760 C C . LEU A 1 101 ? 13.563 19.699 -5.137 1.00 75.81 101 LEU A C 1
ATOM 762 O O . LEU A 1 101 ? 12.911 19.919 -4.120 1.00 75.81 101 LEU A O 1
ATOM 766 N N . ALA A 1 102 ? 14.715 20.323 -5.404 1.00 78.38 102 ALA A N 1
ATOM 767 C CA . ALA A 1 102 ? 15.298 21.330 -4.519 1.00 78.38 102 ALA A CA 1
ATOM 768 C C . ALA A 1 102 ? 14.386 22.561 -4.357 1.00 78.38 102 ALA A C 1
ATOM 770 O O . ALA A 1 102 ? 14.196 23.034 -3.239 1.00 78.38 102 ALA A O 1
ATOM 771 N N . GLY A 1 103 ? 13.771 23.041 -5.445 1.00 82.25 103 GLY A N 1
ATOM 772 C CA . GLY A 1 103 ? 12.814 24.152 -5.400 1.00 82.25 103 GLY A CA 1
ATOM 773 C C . GLY A 1 103 ? 11.555 23.841 -4.581 1.00 82.25 103 GLY A C 1
ATOM 774 O O . GLY A 1 103 ? 11.145 24.658 -3.761 1.00 82.25 103 GLY A O 1
ATOM 775 N N . VAL A 1 104 ? 10.975 22.647 -4.748 1.00 81.31 104 VAL A N 1
ATOM 776 C CA . VAL A 1 104 ? 9.807 22.200 -3.964 1.00 81.31 104 VAL A CA 1
ATOM 777 C C . VAL A 1 104 ? 10.160 22.040 -2.483 1.00 81.31 104 VAL A C 1
ATOM 779 O O . VAL A 1 104 ? 9.431 22.541 -1.631 1.00 81.31 104 VAL A O 1
ATOM 782 N N . ALA A 1 105 ? 11.293 21.409 -2.161 1.00 78.75 105 ALA A N 1
ATOM 783 C CA . ALA A 1 105 ? 11.741 21.255 -0.777 1.00 78.75 105 ALA A CA 1
ATOM 784 C C . ALA A 1 105 ? 12.017 22.612 -0.101 1.00 78.75 105 ALA A C 1
ATOM 786 O O . ALA A 1 105 ? 11.601 22.828 1.036 1.00 78.75 105 ALA A O 1
ATOM 787 N N . GLY A 1 106 ? 12.657 23.550 -0.809 1.00 82.31 106 GLY A N 1
ATOM 788 C CA . GLY A 1 106 ? 12.896 24.905 -0.308 1.00 82.31 106 GLY A CA 1
ATOM 789 C C . GLY A 1 106 ? 11.601 25.672 -0.027 1.00 82.31 106 GLY A C 1
ATOM 790 O O . GLY A 1 106 ? 11.473 26.285 1.030 1.00 82.31 106 GLY A O 1
ATOM 791 N N . LEU A 1 107 ? 10.614 25.589 -0.927 1.00 83.81 107 LEU A N 1
ATOM 792 C CA . LEU A 1 107 ? 9.317 26.247 -0.747 1.00 83.81 107 LEU A CA 1
ATOM 793 C C . LEU A 1 107 ? 8.531 25.679 0.449 1.00 83.81 107 LEU A C 1
ATOM 795 O O . LEU A 1 107 ? 7.915 26.448 1.185 1.00 83.81 107 LEU A O 1
ATOM 799 N N . PHE A 1 108 ? 8.594 24.363 0.682 1.00 81.88 108 PHE A N 1
ATOM 800 C CA . PHE A 1 108 ? 7.984 23.736 1.859 1.00 81.88 108 PHE A CA 1
ATOM 801 C C . PHE A 1 108 ? 8.594 24.254 3.164 1.00 81.88 108 PHE A C 1
ATOM 803 O O . PHE A 1 108 ? 7.867 24.678 4.059 1.00 81.88 108 PHE A O 1
ATOM 810 N N . VAL A 1 109 ? 9.929 24.279 3.256 1.00 81.56 109 VAL A N 1
ATOM 811 C CA . VAL A 1 109 ? 10.644 24.770 4.446 1.00 81.56 109 VAL A CA 1
ATOM 812 C C . VAL A 1 109 ? 10.308 26.238 4.724 1.00 81.56 109 VAL A C 1
ATOM 814 O O . VAL A 1 109 ? 10.060 26.594 5.873 1.00 81.56 109 VAL A O 1
ATOM 817 N N . ILE A 1 110 ? 10.221 27.078 3.686 1.00 82.19 110 ILE A N 1
ATOM 818 C CA . ILE A 1 110 ? 9.800 28.481 3.825 1.00 82.19 110 ILE A CA 1
ATOM 819 C C . ILE A 1 110 ? 8.377 28.577 4.393 1.00 82.19 110 ILE A C 1
ATOM 821 O O . ILE A 1 110 ? 8.155 29.343 5.325 1.00 82.19 110 ILE A O 1
ATOM 825 N N . LEU A 1 111 ? 7.422 27.791 3.886 1.00 77.88 111 LEU A N 1
ATOM 826 C CA . LEU A 1 111 ? 6.035 27.822 4.368 1.00 77.88 111 LEU A CA 1
ATOM 827 C C . LEU A 1 111 ? 5.882 27.306 5.805 1.00 77.88 111 LEU A C 1
ATOM 829 O O . LEU A 1 111 ? 5.103 27.879 6.561 1.00 77.88 111 LEU A O 1
ATOM 833 N N . VAL A 1 112 ? 6.649 26.289 6.210 1.00 77.56 112 VAL A N 1
ATOM 834 C CA . VAL A 1 112 ? 6.677 25.815 7.606 1.00 77.56 112 VAL A CA 1
ATOM 835 C C . VAL A 1 112 ? 7.242 26.890 8.540 1.00 77.56 112 VAL A C 1
ATOM 837 O O . VAL A 1 112 ? 6.668 27.136 9.597 1.00 77.56 112 VAL A O 1
ATOM 840 N N . ILE A 1 113 ? 8.320 27.577 8.142 1.00 79.31 113 ILE A N 1
ATOM 841 C CA . ILE A 1 113 ? 8.903 28.675 8.931 1.00 79.31 113 ILE A CA 1
ATOM 842 C C . ILE A 1 113 ? 7.931 29.857 9.031 1.00 79.31 113 ILE A C 1
ATOM 844 O O . ILE A 1 113 ? 7.756 30.400 10.116 1.00 79.31 113 ILE A O 1
ATOM 848 N N . VAL A 1 114 ? 7.267 30.241 7.936 1.00 77.81 114 VAL A N 1
ATOM 849 C CA . VAL A 1 114 ? 6.268 31.324 7.951 1.00 77.81 114 VAL A CA 1
ATOM 850 C C . VAL A 1 114 ? 5.067 30.951 8.822 1.00 77.81 114 VAL A C 1
ATOM 852 O O . VAL A 1 114 ? 4.663 31.760 9.649 1.00 77.81 114 VAL A O 1
ATOM 855 N N . GLY A 1 115 ? 4.542 29.726 8.712 1.00 68.25 115 GLY A N 1
ATOM 856 C CA . GLY A 1 115 ? 3.439 29.250 9.553 1.00 68.25 115 GLY A CA 1
ATOM 857 C C . GLY A 1 115 ? 3.780 29.208 11.048 1.00 68.25 115 GLY A C 1
ATOM 858 O O . GLY A 1 115 ? 2.927 29.513 11.872 1.00 68.25 115 GLY A O 1
ATOM 859 N N . ALA A 1 116 ? 5.033 28.907 11.401 1.00 70.00 116 ALA A N 1
ATOM 860 C CA . ALA A 1 116 ? 5.519 28.923 12.784 1.00 70.00 116 ALA A CA 1
ATOM 861 C C . ALA A 1 116 ? 5.799 30.336 13.347 1.00 70.00 116 ALA A C 1
ATOM 863 O O . ALA A 1 116 ? 6.085 30.467 14.536 1.00 70.00 116 ALA A O 1
ATOM 864 N N . LEU A 1 117 ? 5.745 31.381 12.511 1.00 67.75 117 LEU A N 1
ATOM 865 C CA . LEU A 1 117 ? 5.970 32.781 12.895 1.00 67.75 117 LEU A CA 1
ATOM 866 C C . LEU A 1 117 ? 4.684 33.624 12.924 1.00 67.75 117 LEU A C 1
ATOM 868 O O . LEU A 1 117 ? 4.754 34.813 13.229 1.00 67.75 117 LEU A O 1
ATOM 872 N N . ILE A 1 118 ? 3.521 33.033 12.631 1.00 61.62 118 ILE A N 1
ATOM 873 C CA . ILE A 1 118 ? 2.221 33.679 12.836 1.00 61.62 118 ILE A CA 1
ATOM 874 C C . ILE A 1 118 ? 1.828 33.476 14.310 1.00 61.62 118 ILE A C 1
ATOM 876 O O . ILE A 1 118 ? 1.640 32.329 14.720 1.00 61.62 118 ILE A O 1
ATOM 880 N N . PRO A 1 119 ? 1.716 34.538 15.132 1.00 52.22 119 PRO A N 1
ATOM 881 C CA . PRO A 1 119 ? 1.181 34.403 16.480 1.00 52.22 119 PRO A CA 1
ATOM 882 C C . PRO A 1 119 ? -0.310 34.042 16.418 1.00 52.22 119 PRO A C 1
ATOM 884 O O . PRO A 1 119 ? -1.063 34.625 15.640 1.00 52.22 119 PRO A O 1
ATOM 887 N N . ASN A 1 120 ? -0.743 33.101 17.260 1.00 54.06 120 ASN A N 1
ATOM 888 C CA . ASN A 1 120 ? -2.168 32.884 17.506 1.00 54.06 120 ASN A CA 1
ATOM 889 C C . ASN A 1 120 ? -2.670 34.012 18.416 1.00 54.06 120 ASN A C 1
ATOM 891 O O . ASN A 1 120 ? -2.411 33.991 19.619 1.00 54.06 120 ASN A O 1
ATOM 895 N N . GLU A 1 121 ? -3.353 34.994 17.835 1.00 50.59 121 GLU A N 1
ATOM 896 C CA . GLU A 1 121 ? -4.117 35.999 18.574 1.00 50.59 121 GLU A CA 1
ATOM 897 C C . GLU A 1 121 ? -5.603 35.614 18.550 1.00 50.59 121 GLU A C 1
ATOM 899 O O . GLU A 1 121 ? -6.328 35.912 17.601 1.00 50.59 121 GLU A O 1
ATOM 904 N N . ASP A 1 122 ? -6.052 34.939 19.608 1.00 49.47 122 ASP A N 1
ATOM 905 C CA . ASP A 1 122 ? -7.471 34.860 19.951 1.00 49.47 122 ASP A CA 1
ATOM 906 C C . ASP A 1 122 ? -7.913 36.229 20.506 1.00 49.47 122 ASP A C 1
ATOM 908 O O . ASP A 1 122 ? -7.586 36.539 21.648 1.00 49.47 122 ASP A O 1
ATOM 912 N N . ASP A 1 123 ? -8.599 37.066 19.713 1.00 38.00 123 ASP A N 1
ATOM 913 C CA . ASP A 1 123 ? -9.966 37.534 20.032 1.00 38.00 123 ASP A CA 1
ATOM 914 C C . ASP A 1 123 ? -10.588 38.486 18.978 1.00 38.00 123 ASP A C 1
ATOM 916 O O . ASP A 1 123 ? -9.931 39.087 18.129 1.00 38.00 123 ASP A O 1
ATOM 920 N N . ALA A 1 124 ? -11.912 38.608 19.054 1.00 37.38 124 ALA A N 1
ATOM 921 C CA . ALA A 1 124 ? -12.827 39.263 18.122 1.00 37.38 124 ALA A CA 1
ATOM 922 C C . ALA A 1 124 ? -12.551 40.734 17.717 1.00 37.38 124 ALA A C 1
ATOM 924 O O . ALA A 1 124 ? -12.377 41.608 18.567 1.00 37.38 124 ALA A O 1
ATOM 925 N N . SER A 1 125 ? -12.796 41.056 16.431 1.00 29.00 125 SER A N 1
ATOM 926 C CA . SER A 1 125 ? -13.875 41.998 16.027 1.00 29.00 125 SER A CA 1
ATOM 927 C C . SER A 1 125 ? -13.983 42.206 14.508 1.00 29.00 125 SER A C 1
ATOM 929 O O . SER A 1 125 ? -13.191 42.923 13.902 1.00 29.00 125 SER A O 1
ATOM 931 N N . THR A 1 126 ? -15.047 41.680 13.894 1.00 38.53 126 THR A N 1
ATOM 932 C CA . THR A 1 126 ? -15.502 42.096 12.555 1.00 38.53 126 THR A CA 1
ATOM 933 C C . THR A 1 126 ? -16.548 43.209 12.648 1.00 38.53 126 THR A C 1
ATOM 935 O O . THR A 1 126 ? -17.723 42.935 12.887 1.00 38.53 126 THR A O 1
ATOM 938 N N . ALA A 1 127 ? -16.127 44.450 12.401 1.00 34.31 127 ALA A N 1
ATOM 939 C CA . ALA A 1 127 ? -16.952 45.593 11.992 1.00 34.31 127 ALA A CA 1
ATOM 940 C C . ALA A 1 127 ? -15.998 46.647 11.373 1.00 34.31 127 ALA A C 1
ATOM 942 O O . ALA A 1 127 ? -14.901 46.830 11.887 1.00 34.31 127 ALA A O 1
ATOM 943 N N . THR A 1 128 ? -16.289 47.363 10.283 1.00 24.52 128 THR A N 1
ATOM 944 C CA . THR A 1 128 ? -17.555 47.535 9.549 1.00 24.52 128 THR A CA 1
ATOM 945 C C . THR A 1 128 ? -17.244 47.922 8.093 1.00 24.52 128 THR A C 1
ATOM 947 O O . THR A 1 128 ? -16.348 48.733 7.869 1.00 24.52 128 THR A O 1
ATOM 950 N N . ASP A 1 129 ? -18.007 47.406 7.127 1.00 44.28 129 ASP A N 1
ATOM 951 C CA . ASP A 1 129 ? -18.174 48.027 5.795 1.00 44.28 129 ASP A CA 1
ATOM 952 C C . ASP A 1 129 ? -19.064 49.287 5.950 1.00 44.28 129 ASP A C 1
ATOM 954 O O . ASP A 1 129 ? -19.842 49.337 6.913 1.00 44.28 129 ASP A O 1
ATOM 958 N N . PRO A 1 130 ? -18.980 50.322 5.085 1.00 44.09 130 PRO A N 1
ATOM 959 C CA . PRO A 1 130 ? -20.006 50.411 4.031 1.00 44.09 130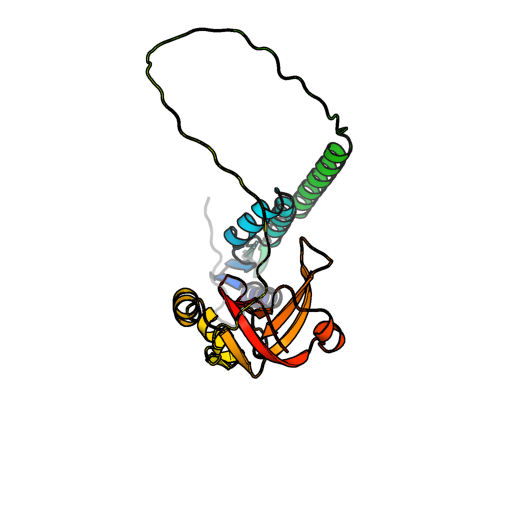 PRO A CA 1
ATOM 960 C C . PRO A 1 130 ? -19.595 51.132 2.722 1.00 44.09 130 PRO A C 1
ATOM 962 O O . PRO A 1 130 ? -18.907 52.156 2.737 1.00 44.09 130 PRO A O 1
ATOM 965 N N . GLY A 1 131 ? -20.177 50.704 1.596 1.00 26.25 131 GLY A N 1
ATOM 966 C CA . GLY A 1 131 ? -20.232 51.486 0.347 1.00 26.25 131 GLY A CA 1
ATOM 967 C C . GLY A 1 131 ? -20.736 50.685 -0.864 1.00 26.25 131 GLY A C 1
ATOM 968 O O . GLY A 1 131 ? -19.954 50.390 -1.758 1.00 26.25 131 GLY A O 1
ATOM 969 N N . GLU A 1 132 ? -21.950 50.128 -0.874 1.00 33.19 132 GLU A N 1
ATOM 970 C CA . GLU A 1 132 ? -23.274 50.779 -1.015 1.00 33.19 132 GLU A CA 1
ATOM 971 C C . GLU A 1 132 ? -23.857 50.651 -2.447 1.00 33.19 132 GLU A C 1
ATOM 973 O O . GLU A 1 132 ? -23.163 50.822 -3.443 1.00 33.19 132 GLU A O 1
ATOM 978 N N . SER A 1 133 ? -25.181 50.434 -2.502 1.00 33.50 133 SER A N 1
ATOM 979 C CA . SER A 1 133 ? -26.091 50.521 -3.660 1.00 33.50 133 SER A CA 1
ATOM 980 C C . SER A 1 133 ? -26.043 49.414 -4.737 1.00 33.50 133 SER A C 1
ATOM 982 O O . SER A 1 133 ? -25.000 49.094 -5.287 1.00 33.50 133 SER A O 1
ATOM 984 N N . ALA A 1 134 ? -27.178 48.846 -5.169 1.00 32.59 134 ALA A N 1
ATOM 985 C CA . ALA A 1 134 ? -28.541 48.936 -4.628 1.00 32.59 134 ALA A CA 1
ATOM 986 C C . ALA A 1 134 ? -29.440 47.800 -5.167 1.00 32.59 134 ALA A C 1
ATOM 988 O O . ALA A 1 134 ? -29.354 47.487 -6.348 1.00 32.59 134 ALA A O 1
ATOM 989 N N . ALA A 1 135 ? -30.337 47.303 -4.295 1.00 35.16 135 ALA A N 1
ATOM 990 C CA . ALA A 1 135 ? -31.796 47.152 -4.500 1.00 35.16 135 ALA A CA 1
ATOM 991 C C . ALA A 1 135 ? -32.354 46.294 -5.668 1.00 35.16 135 ALA A C 1
ATOM 993 O O . ALA A 1 135 ? -31.750 46.174 -6.720 1.00 35.16 135 ALA A O 1
ATOM 994 N N . GLN A 1 136 ? -33.567 45.721 -5.639 1.00 32.34 136 GLN A N 1
ATOM 995 C CA . GLN A 1 136 ? -34.653 45.431 -4.664 1.00 32.34 136 GLN A CA 1
ATOM 996 C C . GLN A 1 136 ? -35.612 44.459 -5.420 1.00 32.34 136 GLN A C 1
ATOM 998 O O . GLN A 1 136 ? -35.496 44.329 -6.636 1.00 32.34 136 GLN A O 1
ATOM 1003 N N . GLY A 1 137 ? -36.587 43.746 -4.849 1.00 30.36 137 GLY A N 1
ATOM 1004 C CA . GLY A 1 137 ? -37.109 43.630 -3.483 1.00 30.36 137 GLY A CA 1
ATOM 1005 C C . GLY A 1 137 ? -37.904 42.307 -3.350 1.00 30.36 137 GLY A C 1
ATOM 1006 O O . GLY A 1 137 ? -38.056 41.583 -4.327 1.00 30.36 137 GLY A O 1
ATOM 1007 N N . ALA A 1 138 ? -38.250 41.882 -2.132 1.00 30.00 138 ALA A N 1
ATOM 1008 C CA . ALA A 1 138 ? -39.561 42.101 -1.488 1.00 30.00 138 ALA A CA 1
ATOM 1009 C C . ALA A 1 138 ? -40.645 41.056 -1.891 1.00 30.00 138 ALA A C 1
ATOM 1011 O O . ALA A 1 138 ? -40.965 40.932 -3.066 1.00 30.00 138 ALA A O 1
ATOM 1012 N N . GLY A 1 139 ? -41.248 40.300 -0.960 1.00 30.22 139 GLY A N 1
ATOM 1013 C CA . GLY A 1 139 ? -41.036 40.292 0.500 1.00 30.22 139 GLY A CA 1
ATOM 1014 C C . GLY A 1 139 ? -41.683 39.105 1.241 1.00 30.22 139 GLY A C 1
ATOM 1015 O O . GLY A 1 139 ? -42.248 38.220 0.607 1.00 30.22 139 GLY A O 1
ATOM 1016 N N . THR A 1 140 ? -41.506 39.092 2.573 1.00 29.88 140 THR A N 1
ATOM 1017 C CA . THR A 1 140 ? -42.577 39.176 3.606 1.00 29.88 140 THR A CA 1
ATOM 1018 C C . THR A 1 140 ? -43.895 38.436 3.273 1.00 29.88 140 THR A C 1
ATOM 1020 O O . THR A 1 140 ? -44.496 38.748 2.253 1.00 29.88 140 THR A O 1
ATOM 1023 N N . GLU A 1 141 ? -44.476 37.495 4.035 1.00 36.56 141 GLU A N 1
ATOM 1024 C CA . GLU A 1 141 ? -44.465 37.112 5.475 1.00 36.56 141 GLU A CA 1
ATOM 1025 C C . GLU A 1 141 ? -45.073 35.665 5.597 1.00 36.56 141 GLU A C 1
ATOM 1027 O O . GLU A 1 141 ? -45.512 35.140 4.574 1.00 36.56 141 GLU A O 1
ATOM 1032 N N . ALA A 1 142 ? -45.172 34.912 6.712 1.00 34.31 142 ALA A N 1
ATOM 1033 C CA . ALA A 1 142 ? -44.882 35.102 8.147 1.00 34.31 142 ALA A CA 1
ATOM 1034 C C . ALA A 1 142 ? -44.627 33.738 8.885 1.00 34.31 142 ALA A C 1
ATOM 1036 O O . ALA A 1 142 ? -44.614 32.680 8.259 1.00 34.31 142 ALA A O 1
ATOM 1037 N N . GLU A 1 143 ? -44.427 33.812 10.211 1.00 37.00 143 GLU A N 1
ATOM 1038 C CA . GLU A 1 143 ? -44.847 32.947 11.354 1.00 37.00 143 GLU A CA 1
ATOM 1039 C C . GLU A 1 143 ? -45.770 31.705 11.134 1.00 37.00 143 GLU A C 1
ATOM 1041 O O . GLU A 1 143 ? -46.564 31.665 10.202 1.00 37.00 143 GLU A O 1
ATOM 1046 N N . GLU A 1 144 ? -45.789 30.657 11.984 1.00 34.53 144 GLU A N 1
ATOM 1047 C CA . GLU A 1 144 ? -45.503 30.592 13.437 1.00 34.53 144 GLU A CA 1
ATOM 1048 C C . GLU A 1 144 ? -44.994 29.200 13.930 1.00 34.53 144 GLU A C 1
ATOM 1050 O O . GLU A 1 144 ? -45.135 28.175 13.267 1.00 34.53 144 GLU A O 1
ATOM 1055 N N . ALA A 1 145 ? -44.395 29.214 15.127 1.00 31.11 145 ALA A N 1
ATOM 1056 C CA . ALA A 1 145 ? -43.846 28.168 16.005 1.00 31.11 145 ALA A CA 1
ATOM 1057 C C . ALA A 1 145 ? -44.338 26.695 15.954 1.00 31.11 145 ALA A C 1
ATOM 1059 O O . ALA A 1 145 ? -45.526 26.405 15.860 1.00 31.11 145 ALA A O 1
ATOM 1060 N N . ALA A 1 146 ? -43.418 25.772 16.302 1.00 31.17 146 ALA A N 1
ATOM 1061 C CA . ALA A 1 146 ? -43.481 25.066 17.601 1.00 31.17 146 ALA A CA 1
ATOM 1062 C C . ALA A 1 146 ? -42.197 24.271 17.946 1.00 31.17 146 ALA A C 1
ATOM 1064 O O . ALA A 1 146 ? -41.817 23.321 17.265 1.00 31.17 146 ALA A O 1
ATOM 1065 N N . ALA A 1 147 ? -41.585 24.612 19.081 1.00 34.00 147 ALA A N 1
ATOM 1066 C CA . ALA A 1 147 ? -40.626 23.818 19.859 1.00 34.00 147 ALA A CA 1
ATOM 1067 C C . ALA A 1 147 ? -40.716 24.304 21.329 1.00 34.00 147 ALA A C 1
ATOM 1069 O O . ALA A 1 147 ? -41.323 25.356 21.547 1.00 34.00 147 ALA A O 1
ATOM 1070 N N . PRO A 1 148 ? -40.095 23.660 22.341 1.00 44.00 148 PRO A N 1
ATOM 1071 C CA . PRO A 1 148 ? -39.438 22.348 22.378 1.00 44.00 148 PRO A CA 1
ATOM 1072 C C . PRO A 1 148 ? -39.995 21.440 23.509 1.00 44.00 148 PRO A C 1
ATOM 1074 O O . PRO A 1 148 ? -40.834 21.854 24.303 1.00 44.00 148 PRO A O 1
ATOM 1077 N N . ALA A 1 149 ? -39.446 20.231 23.666 1.00 34.44 149 ALA A N 1
ATOM 1078 C CA . ALA A 1 149 ? -39.395 19.558 24.969 1.00 34.44 149 ALA A CA 1
ATOM 1079 C C . ALA A 1 149 ? -38.137 18.679 25.062 1.00 34.44 149 ALA A C 1
ATOM 1081 O O . ALA A 1 149 ? -37.958 17.743 24.284 1.00 34.44 149 ALA A O 1
ATOM 1082 N N . LYS A 1 150 ? -37.263 19.014 26.012 1.00 37.97 150 LYS A N 1
ATOM 1083 C CA . LYS A 1 150 ? -36.085 18.244 26.420 1.00 37.97 150 LYS A CA 1
ATOM 1084 C C . LYS A 1 150 ? -36.407 17.706 27.810 1.00 37.97 150 LYS A C 1
ATOM 1086 O O . LYS A 1 150 ? -36.809 18.503 28.649 1.00 37.97 150 LYS A O 1
ATOM 1091 N N . ASP A 1 151 ? -36.223 16.414 28.056 1.00 35.94 151 ASP A N 1
ATOM 1092 C CA . ASP A 1 151 ? -36.241 15.883 29.421 1.00 35.94 151 ASP A CA 1
ATOM 1093 C C . ASP A 1 151 ? -35.278 14.702 29.550 1.00 35.94 151 ASP A C 1
ATOM 1095 O O . ASP A 1 151 ? -35.082 13.926 28.609 1.00 35.94 151 ASP A O 1
ATOM 1099 N N . GLU A 1 152 ? -34.620 14.626 30.701 1.00 39.91 152 GLU A N 1
ATOM 1100 C CA . GLU A 1 152 ? -33.440 13.794 30.922 1.00 39.91 152 GLU A CA 1
ATOM 1101 C C . GLU A 1 152 ? -33.773 12.483 31.657 1.00 39.91 152 GLU A C 1
ATOM 1103 O O . GLU A 1 152 ? -34.612 12.413 32.550 1.00 39.91 152 GLU A O 1
ATOM 1108 N N . GLU A 1 153 ? -33.066 11.427 31.255 1.00 41.31 153 GLU A N 1
ATOM 1109 C CA . GLU A 1 153 ? -32.531 10.369 32.118 1.00 41.31 153 GLU A CA 1
ATOM 1110 C C . GLU A 1 153 ? -33.381 9.824 33.295 1.00 41.31 153 GLU A C 1
ATOM 1112 O O . GLU A 1 153 ? -33.350 10.340 34.414 1.00 41.31 153 GLU A O 1
ATOM 1117 N N . LYS A 1 154 ? -33.906 8.591 33.142 1.00 32.25 154 LYS A N 1
ATOM 1118 C CA . LYS A 1 154 ? -33.701 7.590 34.210 1.00 32.25 154 LYS A CA 1
ATOM 1119 C C . LYS A 1 154 ? -33.698 6.126 33.771 1.00 32.25 154 LYS A C 1
ATOM 1121 O O . LYS A 1 154 ? -34.538 5.654 33.012 1.00 32.25 154 LYS A O 1
ATOM 1126 N N . ALA A 1 155 ? -32.741 5.406 34.346 1.00 35.69 155 ALA A N 1
ATOM 1127 C CA . ALA A 1 155 ? -32.459 3.986 34.192 1.00 35.69 155 ALA A CA 1
ATOM 1128 C C . ALA A 1 155 ? -33.671 3.028 34.205 1.00 35.69 155 ALA A C 1
ATOM 1130 O O . ALA A 1 155 ? -34.508 3.061 35.107 1.00 35.69 155 ALA A O 1
ATOM 1131 N N . SER A 1 156 ? -33.624 2.018 33.327 1.00 37.59 156 SER A N 1
ATOM 1132 C CA . SER A 1 156 ? -34.208 0.701 33.610 1.00 37.59 156 SER A CA 1
ATOM 1133 C C . SER A 1 156 ? -33.196 -0.419 33.321 1.00 37.59 156 SER A C 1
ATOM 1135 O O . SER A 1 156 ? -32.651 -0.547 32.226 1.00 37.59 156 SER A O 1
ATOM 1137 N N . LYS A 1 157 ? -32.896 -1.210 34.358 1.00 34.84 157 LYS A N 1
ATOM 1138 C CA . LYS A 1 157 ? -31.964 -2.353 34.333 1.00 34.84 157 LYS A CA 1
ATOM 1139 C C . LYS A 1 157 ? -32.632 -3.542 33.597 1.00 34.84 157 LYS A C 1
ATOM 1141 O O . LYS A 1 157 ? -33.857 -3.661 33.658 1.00 34.84 157 LYS A O 1
ATOM 1146 N N . PRO A 1 158 ? -31.894 -4.393 32.856 1.00 44.28 158 PRO A N 1
ATOM 1147 C CA . PRO A 1 158 ? -32.455 -5.056 31.678 1.00 44.28 158 PRO A CA 1
ATOM 1148 C C . PRO A 1 158 ? -33.296 -6.299 31.988 1.00 44.28 158 PRO A C 1
ATOM 1150 O O . PRO A 1 158 ? -32.994 -7.071 32.899 1.00 44.28 158 PRO A O 1
ATOM 1153 N N . LYS A 1 159 ? -34.291 -6.554 31.129 1.00 35.53 159 LYS A N 1
ATOM 1154 C CA . LYS A 1 159 ? -34.938 -7.867 30.977 1.00 35.53 159 LYS A CA 1
ATOM 1155 C C . LYS A 1 159 ? -34.408 -8.545 29.702 1.00 35.53 159 LYS A C 1
ATOM 1157 O O . LYS A 1 159 ? -34.209 -7.844 28.708 1.00 35.53 159 LYS A O 1
ATOM 1162 N N . PRO A 1 160 ? -34.143 -9.866 29.693 1.00 46.41 160 PRO A N 1
ATOM 1163 C CA . PRO A 1 160 ? -33.332 -10.469 28.638 1.00 46.41 160 PRO A CA 1
ATOM 1164 C C . PRO A 1 160 ? -34.117 -10.572 27.328 1.00 46.41 160 PRO A C 1
ATOM 1166 O O . PRO A 1 160 ? -35.116 -11.289 27.263 1.00 46.41 160 PRO A O 1
ATOM 1169 N N . LYS A 1 161 ? -33.643 -9.916 26.263 1.00 46.00 161 LYS A N 1
ATOM 1170 C CA . LYS A 1 161 ? -34.053 -10.286 24.903 1.00 46.00 161 LYS A CA 1
ATOM 1171 C C . LYS A 1 161 ? -33.495 -11.681 24.617 1.00 46.00 161 LYS A C 1
ATOM 1173 O O . LYS A 1 161 ? -32.309 -11.931 24.833 1.00 46.00 161 LYS A O 1
ATOM 1178 N N . ALA A 1 162 ? -34.360 -12.598 24.187 1.00 45.34 162 ALA A N 1
ATOM 1179 C CA . ALA A 1 162 ? -33.968 -13.967 23.877 1.00 45.34 162 ALA A CA 1
ATOM 1180 C C . ALA A 1 162 ? -32.859 -13.960 22.814 1.00 45.34 162 ALA A C 1
ATOM 1182 O O . ALA A 1 162 ? -33.016 -13.338 21.764 1.00 45.34 162 ALA A O 1
ATOM 1183 N N . LYS A 1 163 ? -31.737 -14.631 23.103 1.00 54.91 163 LYS A N 1
ATOM 1184 C CA . LYS A 1 163 ? -30.579 -14.676 22.205 1.00 54.91 163 LYS A CA 1
ATOM 1185 C C . LYS A 1 163 ? -30.990 -15.314 20.875 1.00 54.91 163 LYS A C 1
ATOM 1187 O O . LYS A 1 163 ? -31.227 -16.522 20.823 1.00 54.91 163 LYS A O 1
ATOM 1192 N N . ALA A 1 164 ? -31.037 -14.519 19.807 1.00 62.50 164 ALA A N 1
ATOM 1193 C CA . ALA A 1 164 ? -30.968 -15.065 18.459 1.00 62.50 164 ALA A CA 1
ATOM 1194 C C . ALA A 1 164 ? -29.678 -15.895 18.364 1.00 62.50 164 ALA A C 1
ATOM 1196 O O . ALA A 1 164 ? -28.630 -15.471 18.858 1.00 62.50 164 ALA A O 1
ATOM 1197 N N . LYS A 1 165 ? -29.750 -17.105 17.801 1.00 74.94 165 LYS A N 1
ATOM 1198 C CA . LYS A 1 165 ? -28.546 -17.930 17.640 1.00 74.94 165 LYS A CA 1
ATOM 1199 C C . LYS A 1 165 ? -27.593 -17.204 16.678 1.00 74.94 165 LYS A C 1
ATOM 1201 O O . LYS A 1 165 ? -28.067 -16.763 15.630 1.00 74.94 165 LYS A O 1
ATOM 1206 N N . PRO A 1 166 ? -26.297 -17.066 17.010 1.00 86.12 166 PRO A N 1
ATOM 1207 C CA . PRO A 1 166 ? -25.363 -16.360 16.147 1.00 86.12 166 PRO A CA 1
ATOM 1208 C C . PRO A 1 166 ? -25.222 -17.092 14.810 1.00 86.12 166 PRO A C 1
ATOM 1210 O O . PRO A 1 166 ? -25.227 -18.325 14.760 1.00 86.12 166 PRO A O 1
ATOM 1213 N N . THR A 1 167 ? -25.096 -16.325 13.730 1.00 91.44 167 THR A N 1
ATOM 1214 C CA . THR A 1 167 ? -24.784 -16.869 12.403 1.00 91.44 167 THR A CA 1
ATOM 1215 C C . THR A 1 167 ? -23.316 -17.272 12.405 1.00 91.44 167 THR A C 1
ATOM 1217 O O . THR A 1 167 ? -22.461 -16.416 12.607 1.00 91.44 167 THR A O 1
ATOM 1220 N N . VAL A 1 168 ? -23.026 -18.562 12.240 1.00 94.31 168 VAL A N 1
ATOM 1221 C CA . VAL A 1 168 ? -21.643 -19.059 12.188 1.00 94.31 168 VAL A CA 1
ATOM 1222 C C . VAL A 1 168 ? -21.081 -18.824 10.786 1.00 94.31 168 VAL A C 1
ATOM 1224 O O . VAL A 1 168 ? -21.764 -19.129 9.809 1.00 94.31 168 VAL A O 1
ATOM 1227 N N . VAL A 1 169 ? -19.870 -18.279 10.699 1.00 95.69 169 VAL A N 1
ATOM 1228 C CA . VAL A 1 169 ? -19.149 -17.998 9.449 1.00 95.69 169 VAL A CA 1
ATOM 1229 C C . VAL A 1 169 ? -17.642 -18.156 9.687 1.00 95.69 169 VAL A C 1
ATOM 1231 O O . VAL A 1 169 ? -17.180 -17.962 10.812 1.00 95.69 169 VAL A O 1
ATOM 1234 N N . ASP A 1 170 ? -16.877 -18.534 8.667 1.00 95.81 170 ASP A N 1
ATOM 1235 C CA . ASP A 1 170 ? -15.412 -18.518 8.740 1.00 95.81 170 ASP A CA 1
ATOM 1236 C C . ASP A 1 170 ? -14.869 -17.097 8.515 1.00 95.81 170 ASP A C 1
ATOM 1238 O O . ASP A 1 170 ? -15.486 -16.307 7.798 1.00 95.81 170 ASP A O 1
ATOM 1242 N N . ALA A 1 171 ? -13.730 -16.752 9.118 1.00 95.06 171 ALA A N 1
ATOM 1243 C CA . ALA A 1 171 ? -13.093 -15.450 8.925 1.00 95.06 171 ALA A CA 1
ATOM 1244 C C . ALA A 1 171 ? -12.712 -15.213 7.455 1.00 95.06 171 ALA A C 1
ATOM 1246 O O . ALA A 1 171 ? -12.980 -14.134 6.924 1.00 95.06 171 ALA A O 1
ATOM 1247 N N . SER A 1 172 ? -12.177 -16.235 6.782 1.00 92.75 172 SER A N 1
ATOM 1248 C CA . SER A 1 172 ? -11.760 -16.177 5.375 1.00 92.75 172 SER A CA 1
ATOM 1249 C C . SER A 1 172 ? -12.965 -16.015 4.447 1.00 92.75 172 SER A C 1
ATOM 1251 O O . SER A 1 172 ? -12.957 -15.172 3.551 1.00 92.75 172 SER A O 1
ATOM 1253 N N . ASP A 1 173 ? -14.031 -16.789 4.685 1.00 93.69 173 ASP A N 1
ATOM 1254 C CA . ASP A 1 173 ? -15.279 -16.691 3.916 1.00 93.69 173 ASP A CA 1
ATOM 1255 C C . ASP A 1 173 ? -15.938 -15.318 4.105 1.00 93.69 173 ASP A C 1
ATOM 1257 O O . ASP A 1 173 ? -16.389 -14.708 3.135 1.00 93.69 173 ASP A O 1
ATOM 1261 N N . LEU A 1 174 ? -15.964 -14.797 5.337 1.00 94.50 174 LEU A N 1
ATOM 1262 C CA . LEU A 1 174 ? -16.529 -13.482 5.630 1.00 94.50 174 LEU A CA 1
ATOM 1263 C C . LEU A 1 174 ? -15.744 -12.367 4.929 1.00 94.50 174 LEU A C 1
ATOM 1265 O O . LEU A 1 174 ? -16.343 -11.556 4.225 1.00 94.50 174 LEU A O 1
ATOM 1269 N N . VAL A 1 175 ? -14.415 -12.344 5.080 1.00 93.31 175 VAL A N 1
ATOM 1270 C CA . VAL A 1 175 ? -13.530 -11.381 4.404 1.00 93.31 175 VAL A CA 1
ATOM 1271 C C . VAL A 1 175 ? -13.723 -11.448 2.888 1.00 93.31 175 VAL A C 1
ATOM 1273 O O . VAL A 1 175 ? -13.868 -10.413 2.234 1.00 93.31 175 VAL A O 1
ATOM 1276 N N . LYS A 1 176 ? -13.797 -12.657 2.324 1.00 91.94 176 LYS A N 1
ATOM 1277 C CA . LYS A 1 176 ? -13.995 -12.868 0.891 1.00 91.94 176 LYS A CA 1
ATOM 1278 C C . LYS A 1 176 ? -15.350 -12.380 0.387 1.00 91.94 176 LYS A C 1
ATOM 1280 O O . LYS A 1 176 ? -15.398 -11.745 -0.660 1.00 91.94 176 LYS A O 1
ATOM 1285 N N . GLU A 1 177 ? -16.437 -12.609 1.120 1.00 93.25 177 GLU A N 1
ATOM 1286 C CA . GLU A 1 177 ? -17.760 -12.104 0.731 1.00 93.25 177 GLU A CA 1
ATOM 1287 C C . GLU A 1 177 ? -17.802 -10.570 0.643 1.00 93.25 177 GLU A C 1
ATOM 1289 O O . GLU A 1 177 ? -18.469 -10.033 -0.244 1.00 93.25 177 GLU A O 1
ATOM 1294 N N . PHE A 1 178 ? -17.055 -9.865 1.502 1.00 92.69 178 PHE A N 1
ATOM 1295 C CA . PHE A 1 178 ? -16.902 -8.409 1.412 1.00 92.69 178 PHE A CA 1
ATOM 1296 C C . PHE A 1 178 ? -15.974 -7.968 0.267 1.00 92.69 178 PHE A C 1
ATOM 1298 O O . PHE A 1 178 ? -16.294 -6.985 -0.401 1.00 92.69 178 PHE A O 1
ATOM 1305 N N . GLN A 1 179 ? -14.895 -8.707 -0.031 1.00 91.31 179 GLN A N 1
ATOM 1306 C CA . GLN A 1 179 ? -14.058 -8.451 -1.220 1.00 91.31 179 GLN A CA 1
ATOM 1307 C C . GLN A 1 179 ? -14.830 -8.651 -2.537 1.00 91.31 179 GLN A C 1
ATOM 1309 O O . GLN A 1 179 ? -14.682 -7.854 -3.463 1.00 91.31 179 GLN A O 1
ATOM 1314 N N . ASP A 1 180 ? -15.653 -9.701 -2.623 1.00 92.56 180 ASP A N 1
ATOM 1315 C CA . ASP A 1 180 ? -16.436 -10.032 -3.817 1.00 92.56 180 ASP A CA 1
ATOM 1316 C C . ASP A 1 180 ? -17.632 -9.073 -3.995 1.00 92.56 180 ASP A C 1
ATOM 1318 O O . ASP A 1 180 ? -17.920 -8.634 -5.113 1.00 92.56 180 ASP A O 1
ATOM 1322 N N . SER A 1 181 ? -18.366 -8.750 -2.916 1.00 92.12 181 SER A N 1
ATOM 1323 C CA . SER A 1 181 ? -19.497 -7.811 -2.960 1.00 92.12 181 SER A CA 1
ATOM 1324 C C . SER A 1 181 ? -19.943 -7.306 -1.576 1.00 92.12 181 SER A C 1
ATOM 1326 O O . SER A 1 181 ? -20.935 -7.787 -1.021 1.00 92.12 181 SER A O 1
ATOM 1328 N N . GLU A 1 182 ? -19.298 -6.244 -1.086 1.00 90.31 182 GLU A N 1
ATOM 1329 C CA . GLU A 1 182 ? -19.694 -5.445 0.091 1.00 90.31 182 GLU A CA 1
ATOM 1330 C C . GLU A 1 182 ? -21.220 -5.241 0.206 1.00 90.31 182 GLU A C 1
ATOM 1332 O O . GLU A 1 182 ? -21.843 -5.735 1.141 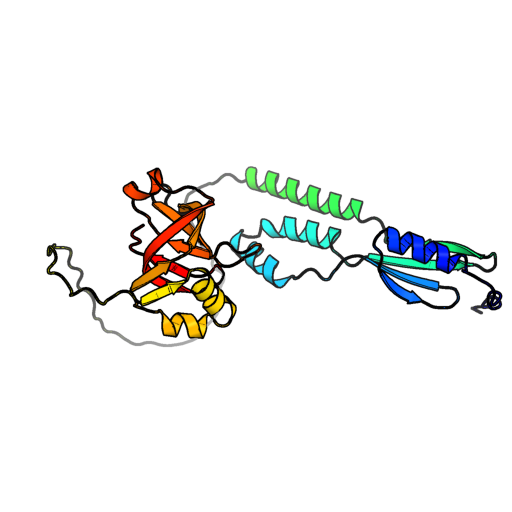1.00 90.31 182 GLU A O 1
ATOM 1337 N N . PHE A 1 183 ? -21.868 -4.646 -0.804 1.00 89.81 183 PHE A N 1
ATOM 1338 C CA . PHE A 1 183 ? -23.322 -4.396 -0.821 1.00 89.81 183 PHE A CA 1
ATOM 1339 C C . PHE A 1 183 ? -24.194 -5.651 -0.619 1.00 89.81 183 PHE A C 1
ATOM 1341 O O . PHE A 1 183 ? -25.323 -5.568 -0.118 1.00 89.81 183 PHE A O 1
ATOM 1348 N N . THR A 1 184 ? -23.709 -6.819 -1.045 1.00 92.19 184 THR A N 1
ATOM 1349 C CA . THR A 1 184 ? -24.411 -8.096 -0.862 1.00 92.19 184 THR A CA 1
ATOM 1350 C C . THR A 1 184 ? -24.150 -8.656 0.534 1.00 92.19 184 THR A C 1
ATOM 1352 O O . THR A 1 184 ? -25.088 -9.120 1.190 1.00 92.19 184 THR A O 1
ATOM 1355 N N . ALA A 1 185 ? -22.907 -8.571 1.006 1.00 93.00 185 ALA A N 1
ATOM 1356 C CA . ALA A 1 185 ? -22.493 -9.011 2.329 1.00 93.00 185 ALA A CA 1
ATOM 1357 C C . ALA A 1 185 ? -23.142 -8.163 3.444 1.00 93.00 185 ALA A C 1
ATOM 1359 O O . ALA A 1 185 ? -23.729 -8.725 4.368 1.00 93.00 185 ALA A O 1
ATOM 1360 N N . ASP A 1 186 ? -23.208 -6.837 3.299 1.00 92.12 186 ASP A N 1
ATOM 1361 C CA . ASP A 1 186 ? -23.967 -5.942 4.182 1.00 92.12 186 ASP A CA 1
ATOM 1362 C C . ASP A 1 186 ? -25.417 -6.392 4.322 1.00 92.12 186 ASP A C 1
ATOM 1364 O O . ASP A 1 186 ? -25.904 -6.650 5.421 1.00 92.12 186 ASP A O 1
ATOM 1368 N N . LYS A 1 187 ? -26.129 -6.564 3.203 1.00 93.56 187 LYS A N 1
ATOM 1369 C CA . LYS A 1 187 ? -27.521 -7.045 3.224 1.00 93.56 187 LYS A CA 1
ATOM 1370 C C . LYS A 1 187 ? -27.661 -8.414 3.884 1.00 93.56 187 LYS A C 1
ATOM 1372 O O . LYS A 1 187 ? -28.706 -8.704 4.468 1.00 93.56 187 LYS A O 1
ATOM 1377 N N . LYS A 1 188 ? -26.634 -9.261 3.784 1.00 94.00 188 LYS A N 1
ATOM 1378 C CA . LYS A 1 188 ? -26.598 -10.592 4.388 1.00 94.00 188 LYS A CA 1
ATOM 1379 C C . LYS A 1 188 ? -26.340 -10.540 5.895 1.00 94.00 188 LYS A C 1
ATOM 1381 O O . LYS A 1 188 ? -26.905 -11.387 6.590 1.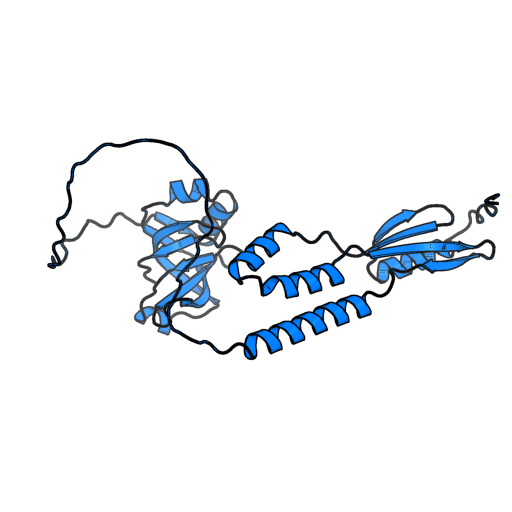00 94.00 188 LYS A O 1
ATOM 1386 N N . TYR A 1 189 ? -25.556 -9.593 6.412 1.00 94.06 189 TYR A N 1
ATOM 1387 C CA . TYR A 1 189 ? -25.104 -9.582 7.813 1.00 94.06 189 TYR A CA 1
ATOM 1388 C C . TYR A 1 189 ? -25.665 -8.450 8.687 1.00 94.06 189 TYR A C 1
ATOM 1390 O O . TYR A 1 189 ? -25.671 -8.589 9.912 1.00 94.06 189 TYR A O 1
ATOM 1398 N N . LYS A 1 190 ? -26.231 -7.388 8.102 1.00 92.38 190 LYS A N 1
ATOM 1399 C CA . LYS A 1 190 ? -26.799 -6.237 8.824 1.00 92.38 190 LYS A CA 1
ATOM 1400 C C . LYS A 1 190 ? -27.797 -6.658 9.906 1.00 92.38 190 LYS A C 1
ATOM 1402 O O . LYS A 1 190 ? -28.794 -7.327 9.635 1.00 92.38 190 LYS A O 1
ATOM 1407 N N . GLY A 1 191 ? -27.522 -6.244 11.145 1.00 88.44 191 GLY A N 1
ATOM 1408 C CA . GLY A 1 191 ? -28.352 -6.546 12.314 1.00 88.44 191 GLY A CA 1
ATOM 1409 C C . GLY A 1 191 ? -28.256 -7.987 12.834 1.00 88.44 191 GLY A C 1
ATOM 1410 O O . GLY A 1 191 ? -29.106 -8.392 13.628 1.00 88.44 191 GLY A O 1
ATOM 1411 N N . LYS A 1 192 ? -27.260 -8.776 12.406 1.00 93.38 192 LYS A N 1
ATOM 1412 C CA . LYS A 1 192 ? -27.013 -10.132 12.920 1.00 93.38 192 LYS A CA 1
ATOM 1413 C C . LYS A 1 192 ? -25.864 -10.157 13.924 1.00 93.38 192 LYS A C 1
ATOM 1415 O O . LYS A 1 192 ? -24.849 -9.489 13.755 1.00 93.38 192 LYS A O 1
ATOM 1420 N N . THR A 1 193 ? -25.988 -11.024 14.925 1.00 94.81 193 THR A N 1
ATOM 1421 C CA . THR A 1 193 ? -24.838 -11.494 15.703 1.00 94.81 193 THR A CA 1
ATOM 1422 C C . THR A 1 193 ? -24.124 -12.580 14.901 1.00 94.81 193 THR A C 1
ATOM 1424 O O . THR A 1 193 ? -24.751 -13.570 14.508 1.00 94.81 193 THR A O 1
ATOM 1427 N N . LEU A 1 194 ? -22.830 -12.404 14.656 1.00 95.75 194 LEU A N 1
ATOM 1428 C CA . LEU A 1 194 ? -21.974 -13.379 13.987 1.00 95.75 194 LEU A CA 1
ATOM 1429 C C . LEU A 1 194 ? -21.173 -14.158 15.033 1.00 95.75 194 LEU A C 1
ATOM 1431 O O . LEU A 1 194 ? -20.800 -13.612 16.070 1.00 95.75 194 LEU A O 1
ATOM 1435 N N . LYS A 1 195 ? -20.911 -15.435 14.754 1.00 96.19 195 LYS A N 1
ATOM 1436 C CA . LYS A 1 195 ? -19.846 -16.211 15.388 1.00 96.19 195 LYS A CA 1
ATOM 1437 C C . LYS A 1 195 ? -18.821 -16.511 14.304 1.00 96.19 195 LYS A C 1
ATOM 1439 O O . LYS A 1 195 ? -19.101 -17.323 13.426 1.00 96.19 195 LYS A O 1
ATOM 1444 N N . ILE A 1 196 ? -17.669 -15.866 14.384 1.00 96.38 196 ILE A N 1
ATOM 1445 C CA . ILE A 1 196 ? -16.597 -16.007 13.407 1.00 96.38 196 ILE A CA 1
ATOM 1446 C C . ILE A 1 196 ? -15.575 -16.999 13.948 1.00 96.38 196 ILE A C 1
ATOM 1448 O O . ILE A 1 196 ? -15.146 -16.876 15.096 1.00 96.38 196 ILE A O 1
ATOM 1452 N N . THR A 1 197 ? -15.217 -17.993 13.144 1.00 95.19 197 THR A N 1
ATOM 1453 C CA . THR A 1 197 ? -14.182 -18.993 13.448 1.00 95.19 197 THR A CA 1
ATOM 1454 C C . THR A 1 197 ? -12.971 -18.818 12.539 1.00 95.19 197 THR A C 1
ATOM 1456 O O . THR A 1 197 ? -13.112 -18.266 11.454 1.00 95.19 197 THR A O 1
ATOM 1459 N N . GLY A 1 198 ? -11.801 -19.308 12.963 1.00 90.31 198 GLY A N 1
ATOM 1460 C CA . GLY A 1 198 ? -10.600 -19.323 12.117 1.00 90.31 198 GLY A CA 1
ATOM 1461 C C . GLY A 1 198 ? -9.975 -17.945 11.880 1.00 90.31 198 GLY A C 1
ATOM 1462 O O . GLY A 1 198 ? -9.328 -17.747 10.861 1.00 90.31 198 GLY A O 1
ATOM 1463 N N . GLY A 1 199 ? -10.196 -16.984 12.782 1.00 91.81 199 GLY A N 1
ATOM 1464 C CA . GLY A 1 199 ? -9.578 -15.664 12.671 1.00 91.81 199 GLY A CA 1
ATOM 1465 C C . GLY A 1 199 ? -8.146 -15.662 13.204 1.00 91.81 199 GLY A C 1
ATOM 1466 O O . GLY A 1 199 ? -7.899 -16.287 14.229 1.00 91.81 199 GLY A O 1
ATOM 1467 N N . VAL A 1 200 ? -7.231 -14.917 12.584 1.00 94.06 200 VAL A N 1
ATOM 1468 C CA . VAL A 1 200 ? -5.871 -14.675 13.102 1.00 94.06 200 VAL A CA 1
ATOM 1469 C C . VAL A 1 200 ? -5.724 -13.200 13.465 1.00 94.06 200 VAL A C 1
ATOM 1471 O O . VAL A 1 200 ? -5.939 -12.335 12.617 1.00 94.06 200 VAL A O 1
ATOM 1474 N N . VAL A 1 201 ? -5.373 -12.892 14.719 1.00 94.94 201 VAL A N 1
ATOM 1475 C CA . VAL A 1 201 ? -5.188 -11.502 15.185 1.00 94.94 201 VAL A CA 1
ATOM 1476 C C . VAL A 1 201 ? -4.052 -10.835 14.413 1.00 94.94 201 VAL A C 1
ATOM 1478 O O . VAL A 1 201 ? -2.928 -11.334 14.403 1.00 94.94 201 VAL A O 1
ATOM 1481 N N . THR A 1 202 ? -4.323 -9.684 13.802 1.00 91.75 202 THR A N 1
ATOM 1482 C CA . THR A 1 202 ? -3.333 -8.899 13.056 1.00 91.75 202 THR A CA 1
ATOM 1483 C C . THR A 1 202 ? -2.814 -7.732 13.885 1.00 91.75 202 THR A C 1
ATOM 1485 O O . THR A 1 202 ? -1.600 -7.588 14.026 1.00 91.75 202 THR A O 1
ATOM 1488 N N . THR A 1 203 ? -3.705 -6.931 14.479 1.00 91.44 203 THR A N 1
ATOM 1489 C CA . THR A 1 203 ? -3.332 -5.774 15.308 1.00 91.44 203 THR A CA 1
ATOM 1490 C C . THR A 1 203 ? -4.257 -5.587 16.514 1.00 91.44 203 THR A C 1
ATOM 1492 O O . THR A 1 203 ? -5.393 -6.067 16.544 1.00 91.44 203 THR A O 1
ATOM 1495 N N . ILE A 1 204 ? -3.736 -4.903 17.534 1.00 92.50 204 ILE A N 1
ATOM 1496 C CA . ILE A 1 204 ? -4.455 -4.480 18.738 1.00 92.50 204 ILE A CA 1
ATOM 1497 C C . ILE A 1 204 ? -4.029 -3.033 18.977 1.00 92.50 204 ILE A C 1
ATOM 1499 O O . ILE A 1 204 ? -2.905 -2.792 19.416 1.00 92.50 204 ILE A O 1
ATOM 1503 N N . ASP A 1 205 ? -4.900 -2.084 18.651 1.00 90.31 205 ASP A N 1
ATOM 1504 C CA . ASP A 1 205 ? -4.566 -0.660 18.589 1.00 90.31 205 ASP A CA 1
ATOM 1505 C C . ASP A 1 205 ? -5.556 0.170 19.408 1.00 90.31 205 ASP A C 1
ATOM 1507 O O . ASP A 1 205 ? -6.728 -0.182 19.536 1.00 90.31 205 ASP A O 1
ATOM 1511 N N . ALA A 1 206 ? -5.093 1.293 19.956 1.00 87.88 206 ALA A N 1
ATOM 1512 C CA . ALA A 1 206 ? -5.975 2.272 20.582 1.00 87.88 206 ALA A CA 1
ATOM 1513 C C . ALA A 1 206 ? -6.747 3.069 19.510 1.00 87.88 206 ALA A C 1
ATOM 1515 O O . ALA A 1 206 ? -6.216 3.356 18.433 1.00 87.88 206 ALA A O 1
ATOM 1516 N N . GLN A 1 207 ? -7.992 3.455 19.794 1.00 82.69 207 GLN A N 1
ATOM 1517 C CA . GLN A 1 207 ? -8.811 4.229 18.866 1.00 82.69 207 GLN A CA 1
ATOM 1518 C C . GLN A 1 207 ? -8.216 5.621 18.652 1.00 82.69 207 GLN A C 1
ATOM 1520 O O . GLN A 1 207 ? -7.882 6.332 19.596 1.00 82.69 207 GLN A O 1
ATOM 1525 N N . ILE A 1 208 ? -8.195 6.057 17.390 1.00 72.81 208 ILE A N 1
ATOM 1526 C CA . ILE A 1 208 ? -7.608 7.334 16.935 1.00 72.81 208 ILE A CA 1
ATOM 1527 C C . ILE A 1 208 ? -8.145 8.560 17.706 1.00 72.81 208 ILE A C 1
ATOM 1529 O O . ILE A 1 208 ? -7.454 9.569 17.817 1.00 72.81 208 ILE A O 1
ATOM 1533 N N . PHE A 1 209 ? -9.366 8.474 18.246 1.00 75.44 209 PHE A N 1
ATOM 1534 C CA . PHE A 1 209 ? -10.038 9.550 18.984 1.00 75.44 209 PHE A CA 1
ATOM 1535 C C . PHE A 1 209 ? -10.314 9.222 20.464 1.00 75.44 209 PHE A C 1
ATOM 1537 O O . PHE A 1 209 ? -10.975 10.011 21.138 1.00 75.44 209 PHE A O 1
ATOM 1544 N N . ASN A 1 210 ? -9.875 8.060 20.963 1.00 79.44 210 ASN A N 1
ATOM 1545 C CA . ASN A 1 210 ? -10.037 7.660 22.362 1.00 79.44 210 ASN A CA 1
ATOM 1546 C C . ASN A 1 210 ? -8.992 6.596 22.741 1.00 79.44 210 ASN A C 1
ATOM 1548 O O . ASN A 1 210 ? -9.165 5.410 22.465 1.00 79.44 210 ASN A O 1
ATOM 1552 N N . ASP A 1 211 ? -7.926 7.020 23.410 1.00 78.94 211 ASP A N 1
ATOM 1553 C CA . ASP A 1 211 ? -6.821 6.167 23.846 1.00 78.94 211 ASP A CA 1
ATOM 1554 C C . ASP A 1 211 ? -7.182 5.194 24.989 1.00 78.94 211 ASP A C 1
ATOM 1556 O O . ASP A 1 211 ? -6.451 4.237 25.235 1.00 78.94 211 ASP A O 1
ATOM 1560 N N . GLU A 1 212 ? -8.352 5.353 25.622 1.00 82.19 212 GLU A N 1
ATOM 1561 C CA . GLU A 1 212 ? -8.924 4.398 26.587 1.00 82.19 212 GLU A CA 1
ATOM 1562 C C . GLU A 1 212 ? -9.727 3.261 25.917 1.00 82.19 212 GLU A C 1
ATOM 1564 O O . GLU A 1 212 ? -10.295 2.401 26.603 1.00 82.19 212 GLU A O 1
ATOM 1569 N N . LYS A 1 213 ? -9.858 3.263 24.583 1.00 87.50 213 LYS A N 1
ATOM 1570 C CA . LYS A 1 213 ? -10.585 2.237 23.824 1.00 87.50 213 LYS A CA 1
ATOM 1571 C C . LYS A 1 213 ? -9.669 1.542 22.841 1.00 87.50 213 LYS A C 1
ATOM 1573 O O . LYS A 1 213 ? -9.048 2.187 22.011 1.00 87.50 213 LYS A O 1
ATOM 1578 N N . TYR A 1 214 ? -9.658 0.215 22.900 1.00 90.75 214 TYR A N 1
ATOM 1579 C CA . TYR A 1 214 ? -8.880 -0.617 21.994 1.00 90.75 214 TYR A CA 1
ATOM 1580 C C . TYR A 1 214 ? -9.778 -1.322 20.986 1.00 90.75 214 TYR A C 1
ATOM 1582 O O . TYR A 1 214 ? -10.831 -1.866 21.337 1.00 90.75 214 TYR A O 1
ATOM 1590 N N . ASP A 1 215 ? -9.312 -1.345 19.746 1.00 93.31 215 ASP A N 1
ATOM 1591 C CA . ASP A 1 215 ? -9.885 -2.112 18.657 1.00 93.31 215 ASP A CA 1
ATOM 1592 C C . ASP A 1 215 ? -8.947 -3.282 18.335 1.00 93.31 215 ASP A C 1
ATOM 1594 O O . ASP A 1 215 ? -7.721 -3.145 18.324 1.00 93.31 215 ASP A O 1
ATOM 1598 N N . VAL A 1 216 ? -9.528 -4.460 18.103 1.00 94.94 216 VAL A N 1
ATOM 1599 C CA . VAL A 1 216 ? -8.782 -5.675 17.745 1.00 94.94 216 VAL A CA 1
ATOM 1600 C C . VAL A 1 216 ? -9.122 -6.037 16.312 1.00 94.94 216 VAL A C 1
ATOM 1602 O O . VAL A 1 216 ? -10.282 -6.332 16.010 1.00 94.94 216 VAL A O 1
ATOM 1605 N N . SER A 1 217 ? -8.111 -6.045 15.449 1.00 94.06 217 SER A N 1
ATOM 1606 C CA . SER A 1 217 ? -8.236 -6.459 14.054 1.00 94.06 217 SER A CA 1
ATOM 1607 C C . SER A 1 217 ? -7.713 -7.879 13.871 1.00 94.06 217 SER A C 1
ATOM 1609 O O . SER A 1 217 ? -6.698 -8.270 14.450 1.00 94.06 217 SER A O 1
ATOM 1611 N N . PHE A 1 218 ? -8.419 -8.667 13.068 1.00 95.25 218 PHE A N 1
ATOM 1612 C CA . PHE A 1 218 ? -8.054 -10.034 12.705 1.00 95.25 218 PHE A CA 1
ATOM 1613 C C . PHE A 1 218 ? -8.528 -10.351 11.280 1.00 95.25 218 PHE A C 1
ATOM 1615 O O . PHE A 1 218 ? -9.379 -9.650 10.734 1.00 95.25 218 PHE A O 1
ATOM 1622 N N . ASN A 1 219 ? -7.970 -11.377 10.644 1.00 94.00 219 ASN A N 1
ATOM 1623 C CA . ASN A 1 219 ? -8.314 -11.768 9.270 1.00 94.00 219 ASN A CA 1
ATOM 1624 C C . ASN A 1 219 ? -8.407 -13.303 9.127 1.00 94.00 219 ASN A C 1
ATOM 1626 O O . ASN A 1 219 ? -8.419 -13.997 10.141 1.00 94.00 219 ASN A O 1
ATOM 1630 N N . GLY A 1 220 ? -8.518 -13.838 7.907 1.00 90.50 220 GLY A N 1
ATOM 1631 C CA . GLY A 1 220 ? -8.579 -15.284 7.636 1.00 90.50 220 GLY A CA 1
ATOM 1632 C C . GLY A 1 220 ? -7.218 -15.993 7.656 1.00 90.50 220 GLY A C 1
ATOM 1633 O O . GLY A 1 220 ? -7.136 -17.188 7.381 1.00 90.50 220 GLY A O 1
ATOM 1634 N N . GLY A 1 221 ? -6.131 -15.274 7.954 1.00 83.69 221 GLY A N 1
ATOM 1635 C CA . GLY A 1 221 ? -4.774 -15.818 8.006 1.00 83.69 221 GLY A CA 1
ATOM 1636 C C . GLY A 1 221 ? -4.115 -16.038 6.640 1.00 83.69 221 GLY A C 1
ATOM 1637 O O . GLY A 1 221 ? -3.041 -16.638 6.583 1.00 83.69 221 GLY A O 1
ATOM 1638 N N . ALA A 1 222 ? -4.715 -15.569 5.541 1.00 81.81 222 ALA A N 1
ATOM 1639 C CA . ALA A 1 222 ? -4.103 -15.668 4.218 1.00 81.81 222 ALA A CA 1
ATOM 1640 C C . ALA A 1 222 ? -3.091 -14.533 3.964 1.00 81.81 222 ALA A C 1
ATOM 1642 O O . ALA A 1 222 ? -3.313 -13.369 4.313 1.00 81.81 222 ALA A O 1
ATOM 1643 N N . ASP A 1 223 ? -1.977 -14.868 3.307 1.00 69.06 223 ASP A N 1
ATOM 1644 C CA . ASP A 1 223 ? -0.970 -13.887 2.906 1.00 69.06 223 ASP A CA 1
ATOM 1645 C C . ASP A 1 223 ? -1.589 -12.821 1.978 1.00 69.06 223 ASP A C 1
ATOM 1647 O O . ASP A 1 223 ? -2.201 -13.143 0.958 1.00 69.06 223 ASP A O 1
ATOM 1651 N N . PHE A 1 224 ? -1.358 -11.543 2.301 1.00 69.62 224 PHE A N 1
ATOM 1652 C CA . PHE A 1 224 ? -1.831 -10.357 1.562 1.00 69.62 224 PHE A CA 1
ATOM 1653 C C . PHE A 1 224 ? -3.345 -10.050 1.614 1.00 69.62 224 PHE A C 1
ATOM 1655 O O . PHE A 1 224 ? -3.851 -9.347 0.735 1.00 69.62 224 PHE A O 1
ATOM 1662 N N . GLU A 1 225 ? -4.076 -10.477 2.650 1.00 75.88 225 GLU A N 1
ATOM 1663 C CA . GLU A 1 225 ? -5.434 -9.960 2.897 1.00 75.88 225 GLU A CA 1
ATOM 1664 C C . GLU A 1 225 ? -5.427 -8.454 3.223 1.00 75.88 225 GLU A C 1
ATOM 1666 O O . GLU A 1 225 ? -4.809 -8.016 4.191 1.00 75.88 225 GLU A O 1
ATOM 1671 N N . PHE A 1 226 ? -6.122 -7.658 2.401 1.00 83.50 226 PHE A N 1
ATOM 1672 C CA . PHE A 1 226 ? -6.243 -6.202 2.577 1.00 83.50 226 PHE A CA 1
ATOM 1673 C C . PHE A 1 226 ? -7.406 -5.792 3.495 1.00 83.50 226 PHE A C 1
ATOM 1675 O O . PHE A 1 226 ? -7.297 -4.793 4.199 1.00 83.50 226 PHE A O 1
ATOM 1682 N N . LEU A 1 227 ? -8.511 -6.545 3.481 1.00 91.38 227 LEU A N 1
ATOM 1683 C CA . LEU A 1 227 ? -9.647 -6.312 4.376 1.00 91.38 227 LEU A CA 1
ATOM 1684 C C . LEU A 1 227 ? -9.451 -7.094 5.677 1.00 91.38 227 LEU A C 1
ATOM 1686 O O . LEU A 1 227 ? -9.091 -8.271 5.639 1.00 91.38 227 LEU A O 1
ATOM 1690 N N . SER A 1 228 ? -9.755 -6.464 6.809 1.00 92.75 228 SER A N 1
ATOM 1691 C CA . SER A 1 228 ? -9.771 -7.098 8.129 1.00 92.75 228 SER A CA 1
ATOM 1692 C C . SER A 1 228 ? -11.174 -7.122 8.729 1.00 92.75 228 SER A C 1
ATOM 1694 O O . SER A 1 228 ? -12.080 -6.400 8.314 1.00 92.75 228 SER A O 1
ATOM 1696 N N . ILE A 1 229 ? -11.352 -7.947 9.751 1.00 95.81 229 ILE A N 1
ATOM 1697 C CA . ILE A 1 229 ? -12.498 -7.899 10.648 1.00 95.81 229 ILE A CA 1
ATOM 1698 C C . ILE A 1 229 ? -12.027 -7.185 11.915 1.00 95.81 229 ILE A C 1
ATOM 1700 O O . ILE A 1 229 ? -11.093 -7.636 12.577 1.00 95.81 229 ILE A O 1
ATOM 1704 N N . THR A 1 230 ? -12.656 -6.062 12.243 1.00 95.19 230 THR A N 1
ATOM 1705 C CA . THR A 1 230 ? -12.258 -5.195 13.353 1.00 95.19 230 THR A CA 1
ATOM 1706 C C . THR A 1 230 ? -13.353 -5.174 14.412 1.00 95.19 230 THR A C 1
ATOM 1708 O O . THR A 1 230 ? -14.471 -4.702 14.193 1.00 95.19 230 THR A O 1
ATOM 1711 N N . CYS A 1 231 ? -13.028 -5.693 15.591 1.00 94.94 231 CYS A N 1
ATOM 1712 C CA . CYS A 1 231 ? -13.863 -5.603 16.778 1.00 94.94 231 CYS A CA 1
ATOM 1713 C C . CYS A 1 231 ? -13.608 -4.275 17.483 1.00 94.94 231 CYS A C 1
ATOM 1715 O O . CYS A 1 231 ? -12.533 -4.070 18.043 1.00 94.94 231 CYS A O 1
ATOM 1717 N N . SER A 1 232 ? -14.610 -3.397 17.477 1.00 92.38 232 SER A N 1
ATOM 1718 C CA . SER A 1 232 ? -14.510 -2.078 18.097 1.00 92.38 232 SER A CA 1
ATOM 1719 C C . SER A 1 232 ? -14.775 -2.111 19.607 1.00 92.38 232 SER A C 1
ATOM 1721 O O . SER A 1 232 ? -15.710 -2.770 20.074 1.00 92.38 232 SER A O 1
ATOM 1723 N N . SER A 1 233 ? -13.999 -1.334 20.369 1.00 90.88 233 SER A N 1
ATOM 1724 C CA . SER A 1 233 ? -14.152 -1.143 21.824 1.00 90.88 233 SER A CA 1
ATOM 1725 C C . SER A 1 233 ? -14.114 -2.451 22.631 1.00 90.88 233 SER A C 1
ATOM 1727 O O . SER A 1 233 ? -15.011 -2.731 23.434 1.00 90.88 233 SER A O 1
ATOM 1729 N N . VAL A 1 234 ? -13.086 -3.270 22.404 1.00 92.56 234 VAL A N 1
ATOM 1730 C CA . VAL A 1 234 ? -12.883 -4.546 23.105 1.00 92.56 234 VAL A CA 1
ATOM 1731 C C . VAL A 1 234 ? -12.640 -4.307 24.597 1.00 92.56 234 VAL A C 1
ATOM 1733 O O . VAL A 1 234 ? -11.969 -3.360 24.991 1.00 92.56 234 VAL A O 1
ATOM 1736 N N . ALA A 1 235 ? -13.213 -5.167 25.442 1.00 90.06 235 ALA A N 1
ATOM 1737 C CA . ALA A 1 235 ? -13.079 -5.052 26.892 1.00 90.06 235 ALA A CA 1
ATOM 1738 C C . ALA A 1 235 ? -11.725 -5.581 27.395 1.00 90.06 235 ALA A C 1
ATOM 1740 O O . ALA A 1 235 ? -11.311 -6.682 27.030 1.00 90.06 235 ALA A O 1
ATOM 1741 N N . ASP A 1 236 ? -11.117 -4.855 28.332 1.00 89.38 236 ASP A N 1
ATOM 1742 C CA . ASP A 1 236 ? -9.759 -5.051 28.865 1.00 89.38 236 ASP A CA 1
ATOM 1743 C C . ASP A 1 236 ? -9.452 -6.510 29.251 1.00 89.38 236 ASP A C 1
ATOM 1745 O O . ASP A 1 236 ? -8.395 -7.044 28.931 1.00 89.38 236 ASP A O 1
ATOM 1749 N N . LYS A 1 237 ? -10.441 -7.215 29.822 1.00 90.56 237 LYS A N 1
ATOM 1750 C CA . LYS A 1 237 ? -10.373 -8.642 30.204 1.00 90.56 237 LYS A CA 1
ATOM 1751 C C . LYS A 1 237 ? -10.022 -9.630 29.071 1.00 90.56 237 LYS A C 1
ATOM 1753 O O . LYS A 1 237 ? -9.809 -10.817 29.367 1.00 90.56 237 LYS A O 1
ATOM 1758 N N . TYR A 1 238 ? -10.060 -9.191 27.812 1.00 90.25 238 TYR A N 1
ATOM 1759 C CA . TYR A 1 238 ? -9.594 -9.935 26.637 1.00 90.25 238 TYR A CA 1
ATOM 1760 C C . TYR A 1 238 ? -8.239 -9.426 26.127 1.00 90.25 238 TYR A C 1
ATOM 1762 O O . TYR A 1 238 ? -7.466 -10.235 25.628 1.00 90.25 238 TYR A O 1
ATOM 1770 N N . LEU A 1 239 ? -7.931 -8.131 26.274 1.00 88.44 239 LEU A N 1
ATOM 1771 C CA . LEU A 1 239 ? -6.700 -7.518 25.757 1.00 88.44 239 LEU A CA 1
ATOM 1772 C C . LEU A 1 239 ? -5.447 -8.178 26.353 1.00 88.44 239 LEU A C 1
ATOM 1774 O O . LEU A 1 239 ? -4.540 -8.532 25.609 1.00 88.44 239 LEU A O 1
ATOM 1778 N N . ASP A 1 240 ? -5.458 -8.488 27.655 1.00 88.00 240 ASP A N 1
ATOM 1779 C CA . ASP A 1 240 ? -4.378 -9.220 28.348 1.00 88.00 240 ASP A CA 1
ATOM 1780 C C . ASP A 1 240 ? -4.129 -10.656 27.821 1.00 88.00 240 ASP A C 1
ATOM 1782 O O . ASP A 1 240 ? -3.186 -11.325 28.248 1.00 88.00 240 ASP A O 1
ATOM 1786 N N . LYS A 1 241 ? -5.013 -11.183 26.962 1.00 89.44 241 LYS A N 1
ATOM 1787 C CA . LYS A 1 241 ? -5.029 -12.582 26.485 1.00 89.44 241 LYS A CA 1
ATOM 1788 C C . LYS A 1 241 ? -4.961 -12.714 24.965 1.00 89.44 241 LYS A C 1
ATOM 1790 O O . LYS A 1 241 ? -5.033 -13.835 24.458 1.00 89.44 241 LYS A O 1
ATOM 1795 N N . LEU A 1 242 ? -4.908 -11.590 24.261 1.00 92.50 242 LEU A N 1
ATOM 1796 C CA . LEU A 1 242 ? -4.839 -11.523 22.811 1.00 92.50 242 LEU A CA 1
ATOM 1797 C C . LEU A 1 242 ? -3.439 -11.058 22.409 1.00 92.50 242 LEU A C 1
ATOM 1799 O O . LEU A 1 242 ? -2.815 -10.233 23.073 1.00 92.50 242 LEU A O 1
ATOM 1803 N N . SER A 1 243 ? -2.916 -11.604 21.321 1.00 92.25 243 SER A N 1
ATOM 1804 C CA . SER A 1 243 ? -1.625 -11.211 20.758 1.00 92.25 243 SER A CA 1
ATOM 1805 C C . SER A 1 243 ? -1.642 -11.360 19.237 1.00 92.25 243 SER A C 1
ATOM 1807 O O . SER A 1 243 ? -2.287 -12.281 18.736 1.00 92.25 243 SER A O 1
ATOM 1809 N N . PRO A 1 244 ? -0.940 -10.500 18.478 1.00 92.62 244 PRO A N 1
ATOM 1810 C CA . PRO A 1 244 ? -0.781 -10.677 17.036 1.00 92.62 244 PRO A CA 1
ATOM 1811 C C . PRO A 1 244 ? -0.247 -12.072 16.676 1.00 92.62 244 PRO A C 1
ATOM 1813 O O . PRO A 1 244 ? 0.663 -12.584 17.329 1.00 92.62 244 PRO A O 1
ATOM 1816 N N . GLY A 1 245 ? -0.820 -12.687 15.641 1.00 90.31 245 GLY A N 1
ATOM 1817 C CA . GLY A 1 245 ? -0.541 -14.062 15.213 1.00 90.31 245 GLY A CA 1
ATOM 1818 C C . GLY A 1 245 ? -1.312 -15.156 15.967 1.00 90.31 245 GLY A C 1
ATOM 1819 O O . GLY A 1 245 ? -1.076 -16.332 15.709 1.00 90.31 245 GLY A O 1
ATOM 1820 N N . GLN A 1 246 ? -2.211 -14.807 16.894 1.00 93.19 246 GLN A N 1
ATOM 1821 C CA . GLN A 1 246 ? -3.027 -15.768 17.645 1.00 93.19 246 GLN A CA 1
ATOM 1822 C C . GLN A 1 246 ? -4.317 -16.145 16.904 1.00 93.19 246 GLN A C 1
ATOM 1824 O O . GLN A 1 246 ? -5.050 -15.265 16.449 1.00 93.19 246 GLN A O 1
ATOM 1829 N N . ASP A 1 247 ? -4.637 -17.442 16.883 1.00 93.44 247 ASP A N 1
ATOM 1830 C CA . ASP A 1 247 ? -5.939 -17.953 16.441 1.00 93.44 247 ASP A CA 1
ATOM 1831 C C . ASP A 1 247 ? -7.060 -17.551 17.415 1.00 93.44 247 ASP A C 1
ATOM 1833 O O . ASP A 1 247 ? -6.969 -17.760 18.630 1.00 93.44 247 ASP A O 1
ATOM 1837 N N . VAL A 1 248 ? -8.159 -17.025 16.878 1.00 94.81 248 VAL A N 1
ATOM 1838 C CA . VAL A 1 248 ? -9.328 -16.558 17.626 1.00 94.81 248 VAL A CA 1
ATOM 1839 C C . VAL A 1 248 ? -10.645 -17.067 17.042 1.00 94.81 248 VAL A C 1
ATOM 1841 O O . VAL A 1 248 ? -10.804 -17.364 15.856 1.00 94.81 248 VAL A O 1
ATOM 1844 N N . THR A 1 249 ? -11.640 -17.160 17.918 1.00 95.44 249 THR A N 1
ATOM 1845 C CA . THR A 1 249 ? -13.053 -17.306 17.568 1.00 95.44 249 THR A CA 1
ATOM 1846 C C . THR A 1 249 ? -13.789 -16.207 18.305 1.00 95.44 249 THR A C 1
ATOM 1848 O O . THR A 1 249 ? -13.667 -16.130 19.520 1.00 95.44 249 THR A O 1
ATOM 1851 N N . VAL A 1 250 ? -14.557 -15.380 17.602 1.00 95.56 250 VAL A N 1
ATOM 1852 C CA . VAL A 1 250 ? -15.245 -14.239 18.219 1.00 95.56 250 VAL A CA 1
ATOM 1853 C C . VAL A 1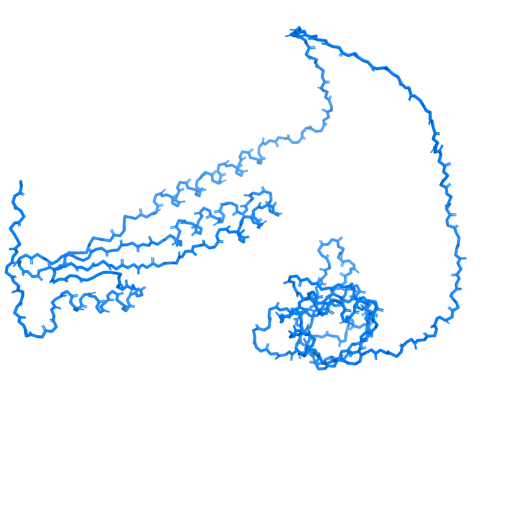 250 ? -16.747 -14.313 17.991 1.00 95.56 250 VAL A C 1
ATOM 1855 O O . VAL A 1 250 ? -17.217 -14.734 16.932 1.00 95.56 250 VAL A O 1
ATOM 1858 N N . VAL A 1 251 ? -17.523 -13.901 18.989 1.00 96.12 251 VAL A N 1
ATOM 1859 C CA . VAL A 1 251 ? -18.963 -13.662 18.851 1.00 96.12 251 VAL A CA 1
ATOM 1860 C C . VAL A 1 251 ? -19.226 -12.178 19.040 1.00 96.12 251 VAL A C 1
ATOM 1862 O O . VAL A 1 251 ? -18.848 -11.621 20.062 1.00 96.12 251 VAL A O 1
ATOM 1865 N N . GLY A 1 252 ? -19.895 -11.533 18.089 1.00 94.31 252 GLY A N 1
ATOM 1866 C CA . GLY A 1 252 ? -20.213 -10.107 18.186 1.00 94.31 252 GLY A CA 1
ATOM 1867 C C . GLY A 1 252 ? -21.316 -9.683 17.225 1.00 94.31 252 GLY A C 1
ATOM 1868 O O . GLY A 1 252 ? -21.769 -10.455 16.380 1.00 94.31 252 GLY A O 1
ATOM 1869 N N . GLU A 1 253 ? -21.788 -8.454 17.374 1.00 95.19 253 GLU A N 1
ATOM 1870 C CA . GLU A 1 253 ? -22.822 -7.863 16.529 1.00 95.19 253 GLU A CA 1
ATOM 1871 C C . GLU A 1 253 ? -22.178 -7.205 15.307 1.00 95.19 253 GLU A C 1
ATOM 1873 O O . GLU A 1 253 ? -21.268 -6.386 15.443 1.00 95.19 253 GLU A O 1
ATOM 1878 N N . PHE A 1 254 ? -22.648 -7.563 14.109 1.00 95.12 254 PHE A N 1
ATOM 1879 C CA . PHE A 1 254 ? -22.243 -6.895 12.877 1.00 95.12 254 PHE A CA 1
ATOM 1880 C C . PHE A 1 254 ? -22.727 -5.441 12.898 1.00 95.12 254 PHE A C 1
ATOM 1882 O O . PHE A 1 254 ? -23.926 -5.193 13.077 1.00 95.12 254 PHE A O 1
ATOM 1889 N N . LYS A 1 255 ? -21.806 -4.495 12.692 1.00 93.19 255 LYS A N 1
ATOM 1890 C CA . LYS A 1 255 ? -22.110 -3.064 12.643 1.00 93.19 255 LYS A CA 1
ATOM 1891 C C . LYS A 1 255 ? -22.238 -2.583 11.196 1.00 93.19 255 LYS A C 1
ATOM 1893 O O . LYS A 1 255 ? -23.310 -2.094 10.844 1.00 93.19 255 LYS A O 1
ATOM 1898 N N . ASP A 1 256 ? -21.175 -2.723 10.405 1.00 91.25 256 ASP A N 1
ATOM 1899 C CA . ASP A 1 256 ? -21.078 -2.210 9.030 1.00 91.25 256 ASP A CA 1
ATOM 1900 C C . ASP A 1 256 ? -19.964 -2.926 8.245 1.00 91.25 256 ASP A C 1
ATOM 1902 O O . ASP A 1 256 ? -19.018 -3.445 8.846 1.00 91.25 256 ASP A O 1
ATOM 1906 N N . GLY A 1 257 ? -20.069 -2.933 6.916 1.00 87.12 257 GLY A N 1
ATOM 1907 C CA . GLY A 1 257 ? -18.944 -3.134 6.002 1.00 87.12 257 GLY A CA 1
ATOM 1908 C C . GLY A 1 257 ? -18.368 -1.800 5.516 1.00 87.12 257 GLY A C 1
ATOM 1909 O O . GLY A 1 257 ? -19.011 -0.759 5.643 1.00 87.12 257 GLY A O 1
ATOM 1910 N N . GLY A 1 258 ? -17.152 -1.821 4.973 1.00 78.69 258 GLY A N 1
ATOM 1911 C CA . GLY A 1 258 ? -16.538 -0.649 4.346 1.00 78.69 258 GLY A CA 1
ATOM 1912 C C . GLY A 1 258 ? -15.194 -0.943 3.681 1.00 78.69 258 GLY A C 1
ATOM 1913 O O . GLY A 1 258 ? -14.730 -2.084 3.660 1.00 78.69 258 GLY A O 1
ATOM 1914 N N . ASP A 1 259 ? -14.518 0.115 3.216 1.00 77.50 259 ASP A N 1
ATOM 1915 C CA . ASP A 1 259 ? -13.231 0.069 2.488 1.00 77.50 259 ASP A CA 1
ATOM 1916 C C . ASP A 1 259 ? -12.100 -0.719 3.192 1.00 77.50 259 ASP A C 1
ATOM 1918 O O . ASP A 1 259 ? -11.127 -1.105 2.543 1.00 77.50 259 ASP A O 1
ATOM 1922 N N . LEU A 1 260 ? -12.197 -0.932 4.511 1.00 85.81 260 LEU A N 1
ATOM 1923 C CA . LEU A 1 260 ? -11.210 -1.649 5.336 1.00 85.81 260 LEU A CA 1
ATOM 1924 C C . LEU A 1 260 ? -11.689 -3.035 5.814 1.00 85.81 260 LEU A C 1
ATOM 1926 O O . LEU A 1 260 ? -10.934 -3.751 6.469 1.00 85.81 260 LEU A O 1
ATOM 1930 N N . GLY A 1 261 ? -12.915 -3.438 5.464 1.00 91.00 261 GLY A N 1
ATOM 1931 C CA . GLY A 1 261 ? -13.485 -4.746 5.777 1.00 91.00 261 GLY A CA 1
ATOM 1932 C C . GLY A 1 261 ? -14.725 -4.667 6.661 1.00 91.00 261 GLY A C 1
ATOM 1933 O O . G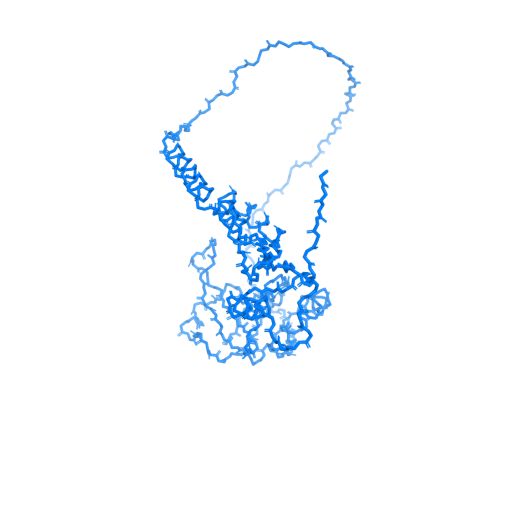LY A 1 261 ? -15.661 -3.937 6.349 1.00 91.00 261 GLY A O 1
ATOM 1934 N N . VAL A 1 262 ? -14.766 -5.469 7.726 1.00 95.25 262 VAL A N 1
ATOM 1935 C CA . VAL A 1 262 ? -15.968 -5.691 8.548 1.00 95.25 262 VAL A CA 1
ATOM 1936 C C . VAL A 1 262 ? -15.797 -5.094 9.936 1.00 95.25 262 VAL A C 1
ATOM 1938 O O . VAL A 1 262 ? -14.940 -5.543 10.693 1.00 95.25 262 VAL A O 1
ATOM 1941 N N . GLU A 1 263 ? -16.661 -4.158 10.326 1.00 94.75 263 GLU A N 1
ATOM 1942 C CA . GLU A 1 263 ? -16.687 -3.642 11.695 1.00 94.75 263 GLU A CA 1
ATOM 1943 C C . GLU A 1 263 ? -17.723 -4.381 12.556 1.00 94.75 263 GLU A C 1
ATOM 1945 O O . GLU A 1 263 ? -18.893 -4.560 12.192 1.00 94.75 263 GLU A O 1
ATOM 1950 N N . MET A 1 264 ? -17.298 -4.779 13.754 1.00 95.44 264 MET A N 1
ATOM 1951 C CA . MET A 1 264 ? -18.123 -5.455 14.750 1.00 95.44 264 MET A CA 1
ATOM 1952 C C . MET A 1 264 ? -18.148 -4.704 16.080 1.00 95.44 264 MET A C 1
ATOM 1954 O O . MET A 1 264 ? -17.246 -3.934 16.420 1.00 95.44 264 MET A O 1
ATOM 1958 N N . LYS A 1 265 ? -19.199 -4.957 16.861 1.00 94.44 265 LYS A N 1
ATOM 1959 C CA . LYS A 1 265 ? -19.397 -4.438 18.220 1.00 94.44 265 LYS A CA 1
ATOM 1960 C C . LYS A 1 265 ? -19.735 -5.556 19.195 1.00 94.44 265 LYS A C 1
ATOM 1962 O O . LYS A 1 265 ? -20.177 -6.632 18.797 1.00 94.44 265 LYS A O 1
ATOM 1967 N N . SER A 1 266 ? -19.566 -5.278 20.488 1.00 92.88 266 SER A N 1
ATOM 1968 C CA . SER A 1 266 ? -19.921 -6.207 21.573 1.00 92.88 266 SER A CA 1
ATOM 1969 C C . SER A 1 266 ? -19.227 -7.574 21.440 1.00 92.88 266 SER A C 1
ATOM 1971 O O . SER A 1 266 ? -19.852 -8.608 21.667 1.00 92.88 266 SER A O 1
ATOM 1973 N N . CYS A 1 267 ? -17.955 -7.569 21.029 1.00 94.00 267 CYS A N 1
ATOM 1974 C CA . CYS A 1 267 ? -17.182 -8.782 20.776 1.00 94.00 267 CYS A CA 1
ATOM 1975 C C . CYS A 1 267 ? -16.812 -9.543 22.064 1.00 94.00 267 CYS A C 1
ATOM 1977 O O . CYS A 1 267 ? -16.396 -8.950 23.061 1.00 94.00 267 CYS A O 1
ATOM 1979 N N . ASP A 1 268 ? -16.941 -10.867 22.004 1.00 93.94 268 ASP A N 1
ATOM 1980 C CA . ASP A 1 268 ? -16.622 -11.852 23.041 1.00 93.94 268 ASP A CA 1
ATOM 1981 C C . ASP A 1 268 ? -15.657 -12.888 22.430 1.00 93.94 268 ASP A C 1
ATOM 1983 O O . ASP A 1 268 ? -16.037 -13.565 21.467 1.00 93.94 268 ASP A O 1
ATOM 1987 N N . PHE A 1 269 ? -14.419 -12.937 22.940 1.00 88.44 269 PHE A N 1
ATOM 1988 C CA . PHE A 1 269 ? -13.302 -13.788 22.488 1.00 88.44 269 PHE A CA 1
ATOM 1989 C C . PHE A 1 269 ? -13.080 -14.977 23.445 1.00 88.44 269 PHE A C 1
ATOM 1991 O O . PHE A 1 269 ? -13.074 -14.740 24.678 1.00 88.44 269 PHE A O 1
#

pLDDT: mean 76.17, std 20.14, range [24.52, 96.38]

Foldseek 3Di:
DDPPDADQDDPDDQAPVNVVVVVVVVVVWDFPDDDRFKTKTKDADDPPVVVLVVVCVVVVNPSVLVVQVCCLVRDIWIWMWGADNVRDTDIPTDDDCVVVNVVSVVVVVVVVVVVVPDDDDDDDDDDDDDDDDDDDDDDDDDDDDDDDDDDDDDDDDDDDDPDDDAAEDEQARQLVCCVVPQPVSCVVAPFGKHWYFQWFWADWDADPVGNVFIKTWTGNPDPPRQATEIETRDDPVCVVVDDGGDGDIKIFHWDGADPRGTYTYPIDD

Secondary structure (DSSP, 8-state):
----PPPPPPSSS--HHHHHHHHHHHTT-EEEEE-SSEEEEEE-----HHHHHHHHHHTTTTHHHHHHHHHHHHS-EEEEEEE-TTS-EEEEPPPP-HHHHHHHHHHHHHHHHHHTTS--------------------------------------PPPPPP-PPPEEEEHHHHHHHHHHHHHHHHHHHTTPEEEEEEEEEEEEEEETTEEEEEEEEEE-S-TT---EEEEEEE-HHHHTT--TT-EEEEEEEEEEEETTEEEEEEEE-